Protein AF-A0A9E3HZM1-F1 (afdb_monomer)

Structure (mmCIF, N/CA/C/O backbone):
data_AF-A0A9E3HZM1-F1
#
_entry.id   AF-A0A9E3HZM1-F1
#
lo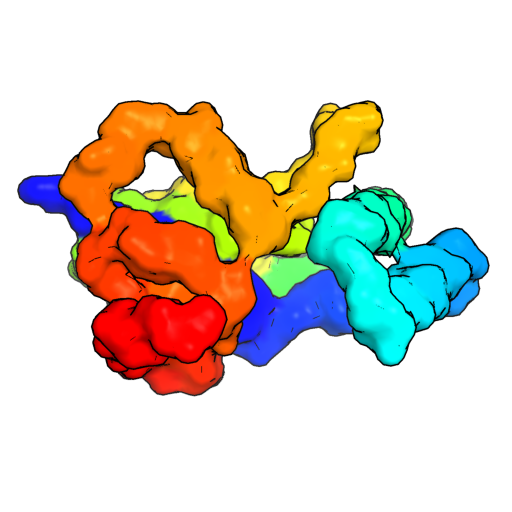op_
_atom_site.group_PDB
_atom_site.id
_atom_site.type_symbol
_atom_site.label_atom_id
_atom_site.label_alt_id
_atom_site.label_comp_id
_atom_site.label_asym_id
_atom_site.label_entity_id
_atom_site.label_seq_id
_atom_site.pdbx_PDB_ins_code
_atom_site.Cartn_x
_atom_site.Cartn_y
_atom_site.Cartn_z
_atom_site.occupancy
_atom_site.B_iso_or_equiv
_atom_site.auth_seq_id
_atom_site.auth_comp_id
_atom_site.auth_asym_id
_atom_site.auth_atom_id
_atom_site.pdbx_PDB_model_num
ATOM 1 N N . MET A 1 1 ? -18.221 7.010 22.243 1.00 58.53 1 MET A N 1
ATOM 2 C CA . MET A 1 1 ? -16.848 7.376 21.827 1.00 58.53 1 MET A CA 1
ATOM 3 C C . MET A 1 1 ? -16.626 6.838 20.427 1.00 58.53 1 MET A C 1
ATOM 5 O O . MET A 1 1 ? -17.169 5.784 20.117 1.00 58.53 1 MET A O 1
ATOM 9 N N . GLN A 1 2 ? -15.929 7.580 19.569 1.00 74.88 2 GLN A N 1
ATOM 10 C CA . GLN A 1 2 ? -15.630 7.131 18.212 1.00 74.88 2 GLN A CA 1
ATOM 11 C C . GLN A 1 2 ? -14.411 6.205 18.259 1.00 74.88 2 GLN A C 1
ATOM 13 O O . GLN A 1 2 ? -13.343 6.636 18.677 1.00 74.88 2 GLN A O 1
ATOM 18 N N . ASN A 1 3 ? -14.573 4.942 17.861 1.00 90.00 3 ASN A N 1
ATOM 19 C CA . ASN A 1 3 ? -13.458 4.002 17.771 1.00 90.00 3 ASN A CA 1
ATOM 20 C C . ASN A 1 3 ? -12.840 4.126 16.378 1.00 90.00 3 ASN A C 1
ATOM 22 O O . ASN A 1 3 ? -13.492 3.800 15.381 1.00 90.00 3 ASN A O 1
ATOM 26 N N . ILE A 1 4 ? -11.600 4.609 16.319 1.00 93.62 4 ILE A N 1
ATOM 27 C CA . ILE A 1 4 ? -10.880 4.870 15.071 1.00 93.62 4 ILE A CA 1
ATOM 28 C C . ILE A 1 4 ? -9.826 3.785 14.853 1.00 93.62 4 ILE A C 1
ATOM 30 O O . ILE A 1 4 ? -9.001 3.532 15.731 1.00 93.62 4 ILE A O 1
ATOM 34 N N . ALA A 1 5 ? -9.832 3.179 13.667 1.00 95.56 5 ALA A N 1
ATOM 35 C CA . ALA A 1 5 ? -8.769 2.293 13.204 1.00 95.56 5 ALA A CA 1
ATOM 36 C C . ALA A 1 5 ? -7.929 2.975 12.120 1.00 95.56 5 ALA A C 1
ATOM 38 O O . ALA A 1 5 ? -8.464 3.612 11.213 1.00 95.56 5 ALA A O 1
ATOM 39 N N . VAL A 1 6 ? -6.615 2.787 12.186 1.00 95.81 6 VAL A N 1
ATOM 40 C CA . VAL A 1 6 ? -5.652 3.120 11.135 1.00 95.81 6 VAL A CA 1
ATOM 41 C C . VAL A 1 6 ? -5.028 1.819 10.654 1.00 95.81 6 VAL A C 1
ATOM 43 O O . VAL A 1 6 ? -4.459 1.068 11.440 1.00 95.81 6 VAL A O 1
ATOM 46 N N . VAL A 1 7 ? -5.147 1.522 9.368 1.00 96.81 7 VAL A N 1
ATOM 47 C CA . VAL A 1 7 ? -4.875 0.182 8.842 1.00 96.81 7 VAL A CA 1
ATOM 48 C C . VAL A 1 7 ? -4.003 0.288 7.594 1.00 96.81 7 VAL A C 1
ATOM 50 O O . VAL A 1 7 ? -4.317 1.076 6.700 1.00 96.81 7 VAL A O 1
ATOM 53 N N . ASP A 1 8 ? -2.913 -0.480 7.502 1.00 96.50 8 ASP A N 1
ATOM 54 C CA . ASP A 1 8 ? -2.205 -0.624 6.221 1.00 96.50 8 ASP A CA 1
ATOM 55 C C . ASP A 1 8 ? -3.026 -1.487 5.249 1.00 96.50 8 ASP A C 1
ATOM 57 O O . ASP A 1 8 ? -3.896 -2.266 5.631 1.00 96.50 8 ASP A O 1
ATOM 61 N N . PHE A 1 9 ? -2.776 -1.349 3.956 1.00 97.00 9 PHE A N 1
ATOM 62 C CA . PHE A 1 9 ? -3.496 -2.096 2.938 1.00 97.00 9 PHE A CA 1
ATOM 63 C C . PHE A 1 9 ? -2.792 -3.404 2.578 1.00 97.00 9 PHE A C 1
ATOM 65 O O . PHE A 1 9 ? -3.300 -4.488 2.874 1.00 97.00 9 PHE A O 1
ATOM 72 N N . ASP A 1 10 ? -1.627 -3.305 1.937 1.00 95.81 10 ASP A N 1
ATOM 73 C CA . ASP A 1 10 ? -0.881 -4.467 1.458 1.00 95.81 10 ASP A CA 1
ATOM 74 C C . ASP A 1 10 ? -0.433 -5.343 2.628 1.00 95.81 10 ASP A C 1
ATOM 76 O O . ASP A 1 10 ? 0.001 -4.841 3.659 1.00 95.81 10 ASP A O 1
ATOM 80 N N . ARG A 1 11 ? -0.559 -6.663 2.465 1.00 95.31 11 ARG A N 1
ATOM 81 C CA . ARG A 1 11 ? -0.267 -7.701 3.479 1.00 95.31 11 ARG A CA 1
ATOM 82 C C . ARG A 1 11 ? -1.011 -7.573 4.818 1.00 95.31 11 ARG A C 1
ATOM 84 O O . ARG A 1 11 ? -0.788 -8.400 5.698 1.00 95.31 11 ARG A O 1
ATOM 91 N N . THR A 1 12 ? -1.930 -6.616 4.939 1.00 96.31 12 THR A N 1
ATOM 92 C CA . THR A 1 12 ? -2.732 -6.349 6.139 1.00 96.31 12 THR A CA 1
ATOM 93 C C . THR A 1 12 ? -4.219 -6.582 5.845 1.00 96.31 12 THR A C 1
ATOM 95 O O . THR A 1 12 ? -4.760 -7.632 6.201 1.00 96.31 12 THR A O 1
ATOM 98 N N . ILE A 1 13 ? -4.877 -5.652 5.137 1.00 96.94 13 ILE A N 1
ATOM 99 C CA . ILE A 1 13 ? -6.239 -5.844 4.598 1.00 96.94 13 ILE A CA 1
ATOM 100 C C . ILE A 1 13 ? -6.207 -6.824 3.428 1.00 96.94 13 ILE A C 1
ATOM 102 O O . ILE A 1 13 ? -7.081 -7.676 3.295 1.00 96.94 13 ILE A O 1
ATOM 106 N N . LEU A 1 14 ? -5.204 -6.695 2.568 1.00 96.06 14 LEU A N 1
ATOM 107 C CA . LEU A 1 14 ? -4.991 -7.558 1.421 1.00 96.06 14 LEU A CA 1
ATOM 108 C C . LEU A 1 14 ? -3.896 -8.566 1.764 1.00 96.06 14 LEU A C 1
ATOM 110 O O . LEU A 1 14 ? -2.810 -8.164 2.141 1.00 96.06 14 LEU A O 1
ATOM 114 N N . ASN A 1 15 ? -4.099 -9.869 1.571 1.00 94.38 15 ASN A N 1
ATOM 115 C CA . ASN A 1 15 ? -3.069 -10.873 1.900 1.00 94.38 15 ASN A CA 1
ATOM 116 C C . ASN A 1 15 ? -1.854 -10.876 0.947 1.00 94.38 15 ASN A C 1
ATOM 118 O O . ASN A 1 15 ? -0.930 -11.679 1.094 1.00 94.38 15 ASN A O 1
ATOM 122 N N . VAL A 1 16 ? -1.856 -10.002 -0.058 1.00 94.31 16 VAL A N 1
ATOM 123 C CA . VAL A 1 16 ? -0.808 -9.861 -1.068 1.00 94.31 16 VAL A CA 1
ATOM 124 C C . VAL A 1 16 ? -0.330 -8.411 -1.142 1.00 94.31 16 VAL A C 1
ATOM 126 O O . VAL A 1 16 ? -1.016 -7.487 -0.723 1.00 94.31 16 VAL A O 1
ATOM 129 N N . ASP A 1 17 ? 0.868 -8.222 -1.688 1.00 96.00 17 ASP A N 1
ATOM 130 C CA . ASP A 1 17 ? 1.426 -6.908 -2.017 1.00 96.00 17 ASP A CA 1
ATOM 131 C C . ASP A 1 17 ? 0.983 -6.533 -3.435 1.00 96.00 17 ASP A C 1
ATOM 133 O O . ASP A 1 17 ? 1.474 -7.104 -4.417 1.00 96.00 17 ASP A O 1
ATOM 137 N N . SER A 1 18 ? -0.001 -5.639 -3.535 1.00 97.25 18 SER A N 1
ATOM 138 C CA . SER A 1 18 ? -0.715 -5.340 -4.778 1.00 97.25 18 SER A CA 1
ATOM 139 C C . SER A 1 18 ? 0.204 -4.769 -5.859 1.00 97.25 18 SER A C 1
ATOM 141 O O . SER A 1 18 ? 0.241 -5.275 -6.986 1.00 97.25 18 SER A O 1
ATOM 143 N N . LEU A 1 19 ? 1.017 -3.766 -5.518 1.00 96.44 19 LEU A N 1
ATOM 144 C CA . LEU A 1 19 ? 1.941 -3.139 -6.462 1.00 96.44 19 LEU A CA 1
ATOM 145 C C . LEU A 1 19 ? 3.050 -4.095 -6.900 1.00 96.44 19 LEU A C 1
ATOM 147 O O . LEU A 1 19 ? 3.398 -4.116 -8.083 1.00 96.44 19 LEU A O 1
ATOM 151 N N . LYS A 1 20 ? 3.592 -4.915 -5.988 1.00 96.75 20 LYS A N 1
ATOM 152 C CA . LYS A 1 20 ? 4.566 -5.954 -6.356 1.00 96.75 20 LYS A CA 1
ATOM 153 C C . LYS A 1 20 ? 3.940 -7.002 -7.275 1.00 96.75 20 LYS A C 1
ATOM 155 O O . LYS A 1 20 ? 4.592 -7.453 -8.217 1.00 96.75 20 LYS A O 1
ATOM 160 N N . TYR A 1 21 ? 2.694 -7.392 -7.020 1.00 97.88 21 TYR A N 1
ATOM 161 C CA . TYR A 1 21 ? 1.991 -8.362 -7.852 1.00 97.88 21 TYR A CA 1
ATOM 162 C C . TYR A 1 21 ? 1.818 -7.846 -9.287 1.00 97.88 21 TYR A C 1
ATOM 164 O O . TYR A 1 21 ? 2.197 -8.542 -10.232 1.00 97.88 21 TYR A O 1
ATOM 172 N N . ILE A 1 22 ? 1.342 -6.606 -9.457 1.00 97.75 22 ILE A N 1
ATOM 173 C CA . ILE A 1 22 ? 1.191 -5.979 -10.781 1.00 97.75 22 ILE A CA 1
ATOM 174 C C . ILE A 1 22 ? 2.555 -5.813 -11.469 1.00 97.75 22 ILE A C 1
ATOM 176 O O . ILE A 1 22 ? 2.694 -6.177 -12.637 1.00 97.75 22 ILE A O 1
ATOM 180 N N . LEU A 1 23 ? 3.579 -5.339 -10.742 1.00 97.50 23 LEU A N 1
ATOM 181 C CA . LEU A 1 23 ? 4.955 -5.197 -11.243 1.00 97.50 23 LEU A CA 1
ATOM 182 C C . LEU A 1 23 ? 5.453 -6.485 -11.912 1.00 97.50 23 LEU A C 1
ATOM 184 O O . LEU A 1 23 ? 6.025 -6.434 -13.001 1.00 97.50 23 LEU A O 1
ATOM 188 N N . ILE A 1 24 ? 5.248 -7.629 -11.254 1.00 97.44 24 ILE A N 1
ATOM 189 C CA . ILE A 1 24 ? 5.702 -8.935 -11.741 1.00 97.44 24 ILE A CA 1
ATOM 190 C C . ILE A 1 24 ? 4.828 -9.412 -12.905 1.00 97.44 24 ILE A C 1
ATOM 192 O O . ILE A 1 24 ? 5.364 -9.824 -13.933 1.00 97.44 24 ILE A O 1
ATOM 196 N N . LYS A 1 25 ? 3.496 -9.359 -12.768 1.00 97.69 25 LYS A N 1
ATOM 197 C CA . LYS A 1 25 ? 2.566 -9.911 -13.768 1.00 97.69 25 LYS A CA 1
ATOM 198 C C . LYS A 1 25 ? 2.614 -9.174 -15.102 1.00 97.69 25 LYS A C 1
ATOM 200 O O . LYS A 1 25 ? 2.661 -9.830 -16.138 1.00 97.69 25 LYS A O 1
ATOM 205 N N . GLU A 1 26 ? 2.687 -7.848 -15.077 1.00 97.38 26 GLU A N 1
ATOM 206 C CA . GLU A 1 26 ? 2.811 -7.028 -16.290 1.00 97.38 26 GLU A CA 1
ATOM 207 C C . GLU A 1 26 ? 4.273 -6.830 -16.723 1.00 97.38 26 GLU A C 1
ATOM 209 O O . GLU A 1 26 ? 4.544 -6.080 -17.657 1.00 97.38 26 GLU A O 1
ATOM 214 N N . LYS A 1 27 ? 5.231 -7.493 -16.058 1.00 97.12 27 LYS A N 1
ATOM 215 C CA . LYS A 1 27 ? 6.675 -7.376 -16.325 1.00 97.12 27 LYS A CA 1
ATOM 216 C C . LYS A 1 27 ? 7.185 -5.928 -16.322 1.00 97.12 27 LYS A C 1
ATOM 218 O O . LYS A 1 27 ? 8.148 -5.599 -17.011 1.00 97.12 27 LYS A O 1
ATOM 223 N N . LEU A 1 28 ? 6.579 -5.060 -15.510 1.00 97.00 28 LEU A N 1
ATOM 224 C CA . LEU A 1 28 ? 6.939 -3.638 -15.434 1.00 97.00 28 LEU A CA 1
ATOM 225 C C . LEU A 1 28 ? 8.364 -3.428 -14.905 1.00 97.00 28 LEU A C 1
ATOM 227 O O . LEU A 1 28 ? 8.959 -2.388 -15.156 1.00 97.00 28 LEU A O 1
ATOM 231 N N . TYR A 1 29 ? 8.936 -4.422 -14.218 1.00 95.69 29 TYR A N 1
ATOM 232 C CA . TYR A 1 29 ? 10.338 -4.416 -13.786 1.00 95.69 29 TYR A CA 1
ATOM 233 C C . TYR A 1 29 ? 11.346 -4.351 -14.948 1.00 95.69 29 TYR A C 1
ATOM 235 O O . TYR A 1 29 ? 12.515 -4.068 -14.703 1.00 95.69 29 TYR A O 1
ATOM 243 N N . LEU A 1 30 ? 10.912 -4.611 -16.188 1.00 96.38 30 LEU A N 1
ATOM 244 C CA . LEU A 1 30 ? 11.725 -4.448 -17.396 1.00 96.38 30 LEU A CA 1
ATOM 245 C C . LEU A 1 30 ? 11.759 -3.000 -17.908 1.00 96.38 30 LEU A C 1
ATOM 247 O O . LEU A 1 30 ? 12.532 -2.702 -18.815 1.00 96.38 30 LEU A O 1
ATOM 251 N N . ASP A 1 31 ? 10.945 -2.094 -17.354 1.00 98.00 31 ASP A N 1
ATOM 252 C CA . ASP A 1 31 ? 11.033 -0.670 -17.676 1.00 98.00 31 ASP A CA 1
ATOM 253 C C . ASP A 1 31 ? 12.419 -0.127 -17.275 1.00 98.00 31 ASP A C 1
ATOM 255 O O . ASP A 1 31 ? 12.777 -0.218 -16.097 1.00 98.00 31 ASP A O 1
ATOM 259 N N . PRO A 1 32 ? 13.198 0.472 -18.200 1.00 97.62 32 PRO A N 1
ATOM 260 C CA . PRO A 1 32 ? 14.580 0.862 -17.920 1.00 97.62 32 PRO A CA 1
ATOM 261 C C . PRO A 1 32 ? 14.727 1.828 -16.741 1.00 97.62 32 PRO A C 1
ATOM 263 O O . PRO A 1 32 ? 15.635 1.677 -15.924 1.00 97.62 32 PRO A O 1
ATOM 266 N N . MET A 1 33 ? 13.819 2.804 -16.616 1.00 97.25 33 MET A N 1
ATOM 267 C CA . MET A 1 33 ? 13.844 3.755 -15.501 1.00 97.25 33 MET A CA 1
ATOM 268 C C . MET A 1 33 ? 13.492 3.075 -14.182 1.00 97.25 33 MET A C 1
ATOM 270 O O . MET A 1 33 ? 14.161 3.303 -13.175 1.00 97.25 33 MET A O 1
ATOM 274 N N . LEU A 1 34 ? 12.460 2.230 -14.173 1.00 97.00 34 LEU A N 1
ATOM 275 C CA . LEU A 1 34 ? 12.068 1.508 -12.970 1.00 97.00 34 LEU A CA 1
ATOM 276 C C . LEU A 1 34 ? 13.167 0.548 -12.501 1.00 97.00 34 LEU A C 1
ATOM 278 O O . LEU A 1 34 ? 13.461 0.497 -11.306 1.00 97.00 34 LEU A O 1
ATOM 282 N N . PHE A 1 35 ? 13.807 -0.156 -13.436 1.00 97.44 35 PHE A N 1
ATOM 283 C CA . PHE A 1 35 ? 14.953 -1.015 -13.160 1.00 97.44 35 PHE A CA 1
ATOM 284 C C . PHE A 1 35 ? 16.121 -0.214 -12.575 1.00 97.44 35 PHE A C 1
ATOM 286 O O . PHE A 1 35 ? 16.640 -0.574 -11.518 1.00 97.44 35 PHE A O 1
ATOM 293 N N . ALA A 1 36 ? 16.487 0.911 -13.200 1.00 97.69 36 ALA A N 1
ATOM 294 C CA . ALA A 1 36 ? 17.562 1.778 -12.723 1.00 97.69 36 ALA A CA 1
ATOM 295 C C . ALA A 1 36 ? 17.292 2.314 -11.307 1.00 97.69 36 ALA A C 1
ATOM 297 O O . ALA A 1 36 ? 18.169 2.250 -10.444 1.00 97.69 36 ALA A O 1
ATOM 298 N N . PHE A 1 37 ? 16.071 2.781 -11.023 1.00 97.25 37 PHE A N 1
ATOM 299 C CA . PHE A 1 37 ? 15.693 3.216 -9.675 1.00 97.25 37 PHE A CA 1
ATOM 300 C C . PHE A 1 37 ? 15.682 2.059 -8.671 1.00 97.25 37 PHE A C 1
ATOM 302 O O . PHE A 1 37 ? 16.077 2.253 -7.523 1.00 97.25 37 PHE A O 1
ATOM 309 N N . GLY A 1 38 ? 15.278 0.857 -9.090 1.00 96.31 38 GLY A N 1
ATOM 310 C CA . GLY A 1 38 ? 15.324 -0.348 -8.263 1.00 96.31 38 GLY A CA 1
ATOM 311 C C . GLY A 1 38 ? 16.754 -0.733 -7.879 1.00 96.31 38 GLY A C 1
ATOM 312 O O . GLY A 1 38 ? 17.043 -0.917 -6.697 1.00 96.31 38 GLY A O 1
ATOM 313 N N . ALA A 1 39 ? 17.666 -0.772 -8.853 1.00 96.50 39 ALA A N 1
ATOM 314 C CA . ALA A 1 39 ? 19.089 -1.019 -8.628 1.00 96.50 39 ALA A CA 1
ATOM 315 C C . ALA A 1 39 ? 19.724 0.058 -7.732 1.00 96.50 39 ALA A C 1
ATOM 317 O O . ALA A 1 39 ? 20.460 -0.260 -6.797 1.00 96.50 39 ALA A O 1
ATOM 318 N N . LEU A 1 40 ? 19.386 1.332 -7.957 1.00 96.31 40 LEU A N 1
ATOM 319 C CA . LEU A 1 40 ? 19.857 2.435 -7.123 1.00 96.31 40 LEU A CA 1
ATOM 320 C C . LEU A 1 40 ? 19.331 2.327 -5.684 1.00 96.31 40 LEU A C 1
ATOM 322 O O . LEU A 1 40 ? 20.066 2.603 -4.734 1.00 96.31 40 LEU A O 1
ATOM 326 N N . LEU A 1 41 ? 18.072 1.923 -5.496 1.00 94.88 41 LEU A N 1
ATOM 327 C CA . LEU A 1 41 ? 17.498 1.711 -4.168 1.00 94.88 41 LEU A CA 1
ATOM 328 C C . LEU A 1 41 ? 18.201 0.552 -3.454 1.00 94.88 41 LEU A C 1
ATOM 330 O O . LEU A 1 41 ? 18.592 0.710 -2.299 1.00 94.88 41 LEU A O 1
ATOM 334 N N . PHE A 1 42 ? 18.411 -0.567 -4.153 1.00 95.25 42 PHE A N 1
ATOM 335 C CA . PHE A 1 42 ? 19.158 -1.712 -3.634 1.00 95.25 42 PHE A CA 1
ATOM 336 C C . PHE A 1 42 ? 20.568 -1.305 -3.196 1.00 95.25 42 PHE A C 1
ATOM 338 O O . PHE A 1 42 ? 20.950 -1.581 -2.064 1.00 95.25 42 PHE A O 1
ATOM 345 N N . GLY A 1 43 ? 21.302 -0.567 -4.034 1.00 95.19 43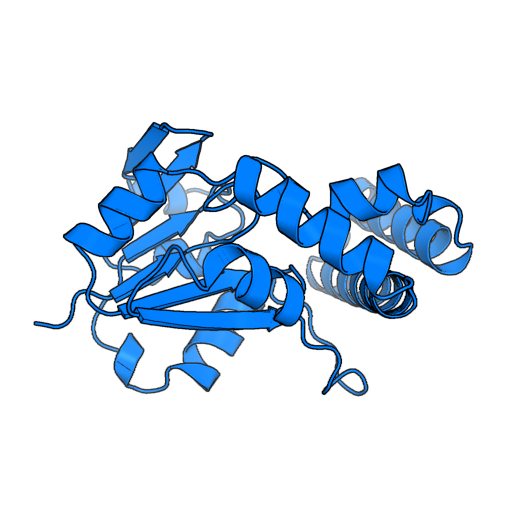 GLY A N 1
ATOM 346 C CA . GLY A 1 43 ? 22.621 -0.044 -3.679 1.00 95.19 43 GLY A CA 1
ATOM 347 C C . GLY A 1 43 ? 22.581 0.861 -2.444 1.00 95.19 43 GLY A C 1
ATOM 348 O O . GLY A 1 43 ? 23.388 0.704 -1.533 1.00 95.19 43 GLY A O 1
ATOM 349 N N . ASN A 1 44 ? 21.613 1.780 -2.348 1.00 93.06 44 ASN A N 1
ATOM 350 C CA . ASN A 1 44 ? 21.486 2.639 -1.165 1.00 93.06 44 ASN A CA 1
ATOM 351 C C . ASN A 1 44 ? 21.247 1.846 0.129 1.00 93.06 44 ASN A C 1
ATOM 353 O O . ASN A 1 44 ? 21.768 2.240 1.172 1.00 93.06 44 ASN A O 1
ATOM 357 N N . ILE A 1 45 ? 20.483 0.754 0.061 1.00 90.56 45 ILE A N 1
ATOM 358 C CA . ILE A 1 45 ? 20.250 -0.139 1.200 1.00 90.56 45 ILE A CA 1
ATOM 359 C C . ILE A 1 45 ? 21.522 -0.937 1.513 1.00 90.56 45 ILE A C 1
ATOM 361 O O . ILE A 1 45 ? 21.986 -0.909 2.647 1.00 90.56 45 ILE A O 1
ATOM 365 N N . ALA A 1 46 ? 22.128 -1.578 0.510 1.00 92.94 46 ALA A N 1
ATOM 366 C CA . ALA A 1 46 ? 23.313 -2.422 0.674 1.00 92.94 46 ALA A CA 1
ATOM 367 C C . ALA A 1 46 ? 24.518 -1.659 1.247 1.00 92.94 46 ALA A C 1
ATOM 369 O O . ALA A 1 46 ? 25.281 -2.201 2.040 1.00 92.94 46 ALA A O 1
ATOM 370 N N . PHE A 1 47 ? 24.667 -0.381 0.889 1.00 93.19 47 PHE A N 1
ATOM 371 C CA . PHE A 1 47 ? 25.735 0.484 1.393 1.00 93.19 47 PHE A CA 1
ATOM 372 C C . PHE A 1 47 ? 25.314 1.339 2.599 1.00 93.19 47 PHE A C 1
ATOM 374 O O . PHE A 1 47 ? 25.943 2.369 2.850 1.00 93.19 47 PHE A O 1
ATOM 381 N N . ASN A 1 48 ? 24.241 0.965 3.313 1.00 85.12 48 ASN A N 1
ATOM 382 C CA . ASN A 1 48 ? 23.747 1.642 4.521 1.00 85.12 48 ASN A CA 1
ATOM 383 C C . ASN A 1 48 ? 23.681 3.177 4.385 1.00 85.12 48 ASN A C 1
ATOM 385 O O . ASN A 1 48 ? 24.032 3.932 5.294 1.00 85.12 48 ASN A O 1
ATOM 389 N N . ARG A 1 49 ? 23.251 3.670 3.216 1.00 87.56 49 ARG A N 1
ATOM 390 C CA . ARG A 1 49 ? 23.091 5.111 2.981 1.00 87.56 49 ARG A CA 1
ATOM 391 C C . ARG A 1 49 ? 21.950 5.652 3.839 1.00 87.56 49 ARG A C 1
ATOM 393 O O . ARG A 1 49 ? 21.058 4.912 4.248 1.00 87.56 49 ARG A O 1
ATOM 400 N N . THR A 1 50 ? 21.959 6.963 4.083 1.00 87.31 50 THR A N 1
ATOM 401 C CA . THR A 1 50 ? 20.978 7.623 4.956 1.00 87.31 50 THR A CA 1
ATOM 402 C C . THR A 1 50 ? 19.533 7.316 4.543 1.00 87.31 50 THR A C 1
ATOM 404 O O . THR A 1 50 ? 19.221 7.231 3.350 1.00 87.31 50 THR A O 1
ATOM 407 N N . LYS A 1 51 ? 18.621 7.218 5.524 1.00 84.50 51 LYS A N 1
ATOM 408 C CA . LYS A 1 51 ? 17.181 7.008 5.274 1.00 84.50 51 LYS A CA 1
ATOM 409 C C . LYS A 1 51 ? 16.602 8.044 4.304 1.00 84.50 51 LYS A C 1
ATOM 411 O O . LYS A 1 51 ? 15.747 7.707 3.497 1.00 84.50 51 LYS A O 1
ATOM 416 N N . GLN A 1 52 ? 17.119 9.274 4.320 1.00 87.00 52 GLN A N 1
ATOM 417 C CA . GLN A 1 52 ? 16.724 10.331 3.389 1.00 87.00 52 GLN A CA 1
ATOM 418 C C . GLN A 1 52 ? 17.073 9.995 1.929 1.00 87.00 52 GLN A C 1
ATOM 420 O O . GLN A 1 52 ? 16.226 10.147 1.051 1.00 87.00 52 GLN A O 1
ATOM 425 N N . LYS A 1 53 ? 18.283 9.480 1.658 1.00 89.31 53 LYS A N 1
ATOM 426 C CA . LYS A 1 53 ? 18.670 9.030 0.309 1.00 89.31 53 LYS A CA 1
ATOM 427 C C . LYS A 1 53 ? 17.825 7.840 -0.143 1.00 89.31 53 LYS A C 1
ATOM 429 O O . LYS A 1 53 ? 17.356 7.821 -1.279 1.00 89.31 53 LYS A O 1
ATOM 434 N N . GLN A 1 54 ? 17.582 6.882 0.752 1.00 90.38 54 GLN A N 1
ATOM 435 C CA . GLN A 1 54 ? 16.710 5.741 0.462 1.00 90.38 54 GLN A CA 1
ATOM 436 C C . GLN A 1 54 ? 15.276 6.189 0.141 1.00 90.38 54 GLN A C 1
ATOM 438 O O . GLN A 1 54 ? 14.685 5.703 -0.822 1.00 90.38 54 GLN A O 1
ATOM 443 N N . LEU A 1 55 ? 14.730 7.141 0.905 1.00 89.06 55 LEU A N 1
ATOM 444 C CA . LEU A 1 55 ? 13.389 7.686 0.695 1.00 89.06 55 LEU A CA 1
ATOM 445 C C . LEU A 1 55 ? 13.276 8.424 -0.641 1.00 89.06 55 LEU A C 1
ATOM 447 O O . LEU A 1 55 ? 12.312 8.212 -1.371 1.00 89.06 55 LEU A O 1
ATOM 451 N N . PHE A 1 56 ? 14.278 9.233 -0.995 1.00 91.81 56 PHE A N 1
ATOM 452 C CA . PHE A 1 56 ? 14.312 9.933 -2.278 1.00 91.81 56 PHE A CA 1
ATOM 453 C C . PHE A 1 56 ? 14.233 8.958 -3.461 1.00 91.81 56 PHE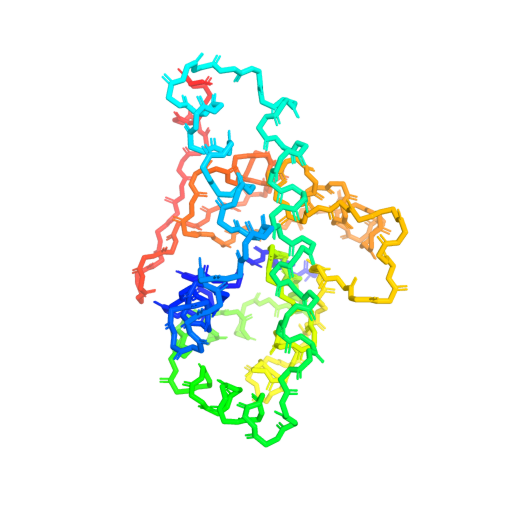 A C 1
ATOM 455 O O . PHE A 1 56 ? 13.372 9.092 -4.328 1.00 91.81 56 PHE A O 1
ATOM 462 N N . VAL A 1 57 ? 15.072 7.919 -3.470 1.00 93.94 57 VAL A N 1
ATOM 463 C CA . VAL A 1 57 ? 15.063 6.927 -4.558 1.00 93.94 57 VAL A CA 1
ATOM 464 C C . VAL A 1 57 ? 13.791 6.077 -4.533 1.00 93.94 57 VAL A C 1
ATOM 466 O O . VAL A 1 57 ? 13.242 5.758 -5.587 1.00 93.94 57 VAL A O 1
ATOM 469 N N . ARG A 1 58 ? 13.255 5.771 -3.345 1.00 93.38 58 ARG A N 1
ATOM 470 C CA . ARG A 1 58 ? 11.957 5.099 -3.199 1.00 93.38 58 ARG A CA 1
ATOM 471 C C . ARG A 1 58 ? 10.818 5.929 -3.796 1.00 93.38 58 ARG A C 1
ATOM 473 O O . ARG A 1 58 ? 9.958 5.347 -4.452 1.00 93.38 58 ARG A O 1
ATOM 480 N N . ASN A 1 59 ? 10.829 7.254 -3.631 1.00 93.06 59 ASN A N 1
ATOM 481 C CA . ASN A 1 59 ? 9.861 8.150 -4.268 1.00 93.06 59 ASN A CA 1
ATOM 482 C C . ASN A 1 59 ? 9.960 8.079 -5.795 1.00 93.06 59 ASN A C 1
ATOM 484 O O . ASN A 1 59 ? 8.933 7.922 -6.450 1.00 93.06 59 ASN A O 1
ATOM 488 N N . LEU A 1 60 ? 11.172 8.119 -6.362 1.00 94.62 60 LEU A N 1
ATOM 489 C CA . LEU A 1 60 ? 11.376 7.979 -7.811 1.00 94.62 60 LEU A CA 1
ATOM 490 C C . LEU A 1 60 ? 10.857 6.633 -8.334 1.00 94.62 60 LEU A C 1
ATOM 492 O O . LEU A 1 60 ? 10.098 6.593 -9.304 1.00 94.62 60 LEU A O 1
ATOM 496 N N . PHE A 1 61 ? 11.208 5.541 -7.649 1.00 95.94 61 PHE A N 1
ATOM 497 C CA . PHE A 1 61 ? 10.751 4.196 -7.988 1.00 95.94 61 PHE A CA 1
ATOM 498 C C . PHE A 1 61 ? 9.221 4.091 -7.940 1.00 95.94 61 PHE A C 1
ATOM 500 O O . PHE A 1 61 ? 8.594 3.678 -8.914 1.00 95.94 61 PHE A O 1
ATOM 507 N N . LYS A 1 62 ? 8.601 4.505 -6.827 1.00 94.38 62 LYS A N 1
ATOM 508 C CA . LYS A 1 62 ? 7.144 4.441 -6.640 1.00 94.38 62 LYS A CA 1
ATOM 509 C C . LYS A 1 62 ? 6.409 5.331 -7.638 1.00 94.38 62 LYS A C 1
ATOM 511 O O . LYS A 1 62 ? 5.463 4.859 -8.259 1.00 94.38 62 LYS A O 1
ATOM 516 N N . LYS A 1 63 ? 6.879 6.560 -7.869 1.00 94.88 63 LYS A N 1
ATOM 517 C CA . LYS A 1 63 ? 6.319 7.465 -8.882 1.00 94.88 63 LYS A CA 1
ATOM 518 C C . LYS A 1 63 ? 6.333 6.820 -10.266 1.00 94.88 63 LYS A C 1
ATOM 520 O O . LYS A 1 63 ? 5.314 6.824 -10.954 1.00 94.88 63 LYS A O 1
ATOM 525 N N . ARG A 1 64 ? 7.467 6.231 -10.671 1.00 95.44 64 ARG A N 1
ATOM 526 C CA . ARG A 1 64 ? 7.583 5.552 -11.970 1.00 95.44 64 ARG A CA 1
ATOM 527 C C . ARG A 1 64 ? 6.654 4.345 -12.062 1.00 95.44 64 ARG A C 1
ATOM 529 O O . ARG A 1 64 ? 5.974 4.199 -13.072 1.00 95.44 64 ARG A O 1
ATOM 536 N N . LEU A 1 65 ? 6.592 3.519 -11.019 1.00 96.00 65 LEU A N 1
ATOM 537 C CA . LEU A 1 65 ? 5.717 2.347 -10.987 1.00 96.00 65 LEU A CA 1
ATOM 538 C C . LEU A 1 65 ? 4.244 2.741 -11.132 1.00 96.00 65 LEU A C 1
ATOM 540 O O . LEU A 1 65 ? 3.543 2.180 -11.967 1.00 96.00 65 LEU A O 1
ATOM 544 N N . LEU A 1 66 ? 3.786 3.734 -10.372 1.00 94.81 66 LEU A N 1
ATOM 545 C CA . LEU A 1 66 ? 2.399 4.195 -10.428 1.00 94.81 66 LEU A CA 1
ATOM 546 C C . LEU A 1 66 ? 2.047 4.801 -11.792 1.00 94.81 66 LEU A C 1
ATOM 548 O O . LEU A 1 66 ? 0.971 4.536 -12.320 1.00 94.81 66 LEU A O 1
ATOM 552 N N . LEU A 1 67 ? 2.976 5.534 -12.417 1.00 94.38 67 LEU A N 1
ATOM 553 C CA . LEU A 1 67 ? 2.821 6.013 -13.795 1.00 94.38 67 LEU A CA 1
ATOM 554 C C . LEU A 1 67 ? 2.636 4.872 -14.801 1.00 94.38 67 LEU A C 1
ATOM 556 O O . LEU A 1 67 ? 1.847 5.015 -15.731 1.00 94.38 67 LEU A O 1
ATOM 560 N N . LEU A 1 68 ? 3.358 3.762 -14.641 1.00 95.19 68 LEU A N 1
ATOM 561 C CA . LEU A 1 68 ? 3.211 2.592 -15.510 1.00 95.19 68 LEU A CA 1
ATOM 562 C C . LEU A 1 68 ? 1.884 1.869 -15.258 1.00 95.19 68 LEU A C 1
ATOM 564 O O . LEU A 1 68 ? 1.206 1.509 -16.215 1.00 95.19 68 LEU A O 1
ATOM 568 N N . ILE A 1 69 ? 1.480 1.718 -13.995 1.00 94.25 69 ILE A N 1
ATOM 569 C CA . ILE A 1 69 ? 0.202 1.092 -13.623 1.00 94.25 69 ILE A CA 1
ATOM 570 C C . ILE A 1 69 ? -0.981 1.904 -14.156 1.00 94.25 69 ILE A C 1
ATOM 572 O O . ILE A 1 69 ? -1.905 1.336 -14.726 1.00 94.25 69 ILE A O 1
ATOM 576 N N . ASN A 1 70 ? -0.927 3.233 -14.064 1.00 91.62 70 ASN A N 1
ATOM 577 C CA . ASN A 1 70 ? -1.975 4.114 -14.583 1.00 91.62 70 ASN A CA 1
ATOM 578 C C . ASN A 1 70 ? -2.070 4.122 -16.121 1.00 91.62 70 ASN A C 1
ATOM 580 O O . ASN A 1 70 ? -3.032 4.638 -16.680 1.00 91.62 70 ASN A O 1
ATOM 584 N N . ARG A 1 71 ? -1.062 3.585 -16.820 1.00 93.62 71 ARG A N 1
ATOM 585 C CA . ARG A 1 71 ? -1.079 3.396 -18.280 1.00 93.62 71 ARG A CA 1
ATOM 586 C C . ARG A 1 71 ? -1.614 2.028 -18.695 1.00 93.62 71 ARG A C 1
ATOM 588 O O . ARG A 1 71 ? -1.711 1.768 -19.892 1.00 93.62 71 ARG A O 1
ATOM 595 N N . LEU A 1 72 ? -1.916 1.144 -17.744 1.00 93.38 72 LEU A N 1
ATOM 596 C CA . LEU A 1 72 ? -2.551 -0.127 -18.061 1.00 93.38 72 LEU A CA 1
ATOM 597 C C . LEU A 1 72 ? -3.944 0.124 -18.638 1.00 93.38 72 LEU A C 1
ATOM 599 O O . LEU A 1 72 ? -4.652 1.041 -18.227 1.00 93.38 72 LEU A O 1
ATOM 603 N N . ASP A 1 73 ? -4.338 -0.727 -19.583 1.00 94.31 73 ASP A N 1
ATOM 604 C CA . ASP A 1 73 ? -5.704 -0.730 -20.093 1.00 94.31 73 ASP A CA 1
ATOM 605 C C . ASP A 1 73 ? -6.705 -0.913 -18.942 1.00 94.31 73 ASP A C 1
ATOM 607 O O . ASP A 1 73 ? -6.491 -1.739 -18.046 1.00 94.31 73 ASP A O 1
ATOM 611 N N . LYS A 1 74 ? -7.823 -0.181 -18.992 1.00 94.19 74 LYS A N 1
ATOM 612 C CA . LYS A 1 74 ? -8.832 -0.197 -17.927 1.00 94.19 74 LYS A CA 1
ATOM 613 C C . LYS A 1 74 ? -9.321 -1.617 -17.625 1.00 94.19 74 LYS A C 1
ATOM 615 O O . LYS A 1 74 ? -9.418 -1.986 -16.461 1.00 94.19 74 LYS A O 1
ATOM 620 N N . ARG A 1 75 ? -9.520 -2.466 -18.644 1.00 95.44 75 ARG A N 1
ATOM 621 C CA . ARG A 1 75 ? -9.979 -3.851 -18.433 1.00 95.44 75 ARG A CA 1
ATOM 622 C C . ARG A 1 75 ? -8.941 -4.693 -17.695 1.00 95.44 75 ARG A C 1
ATOM 624 O O . ARG A 1 75 ? -9.308 -5.627 -16.989 1.00 95.44 75 ARG A O 1
ATOM 631 N N . LYS A 1 76 ? -7.644 -4.407 -17.863 1.00 95.56 76 LYS A N 1
ATOM 632 C CA . LYS A 1 76 ? -6.588 -5.062 -17.074 1.00 95.56 76 LYS A CA 1
ATOM 633 C C . LYS A 1 76 ? -6.613 -4.587 -15.628 1.00 95.56 76 LYS A C 1
ATOM 635 O O . LYS A 1 76 ? -6.514 -5.417 -14.730 1.00 95.56 76 LYS A O 1
ATOM 640 N N . PHE A 1 77 ? -6.764 -3.283 -15.412 1.00 95.25 77 PHE A N 1
ATOM 641 C CA . PHE A 1 77 ? -6.884 -2.724 -14.068 1.00 95.25 77 PHE A CA 1
ATOM 642 C C . PHE A 1 77 ? -8.076 -3.333 -13.314 1.00 95.25 77 PHE A C 1
ATOM 644 O O . PHE A 1 77 ? -7.904 -3.835 -12.206 1.00 95.25 77 PHE A O 1
ATOM 651 N N . ASP A 1 78 ? -9.241 -3.418 -13.961 1.00 96.31 78 ASP A N 1
ATOM 652 C CA . ASP A 1 78 ? -10.447 -4.024 -13.386 1.00 96.31 78 ASP A CA 1
ATOM 653 C C . ASP A 1 78 ? -10.228 -5.510 -13.030 1.00 96.31 78 ASP A C 1
ATOM 655 O O . ASP A 1 78 ? -10.638 -5.969 -11.966 1.00 96.31 78 ASP A O 1
ATOM 659 N N . LYS A 1 79 ? -9.490 -6.268 -13.857 1.00 97.50 79 LYS A N 1
ATOM 660 C CA . LYS A 1 79 ? -9.106 -7.655 -13.525 1.00 97.50 79 LYS A CA 1
ATOM 661 C C . LYS A 1 79 ? -8.241 -7.747 -12.269 1.00 97.50 79 LYS A C 1
ATOM 663 O O . LYS A 1 79 ? -8.373 -8.714 -11.522 1.00 97.50 79 LYS A O 1
ATOM 668 N N . TYR A 1 80 ? -7.353 -6.781 -12.035 1.00 97.75 80 TYR A N 1
ATOM 669 C CA . TYR A 1 80 ? -6.563 -6.743 -10.804 1.00 97.75 80 TYR A CA 1
ATOM 670 C C . TYR A 1 80 ? -7.417 -6.415 -9.587 1.00 97.75 80 TYR A C 1
ATOM 672 O O . TYR A 1 80 ? -7.247 -7.065 -8.559 1.00 97.75 80 TYR A O 1
ATOM 680 N N . VAL A 1 81 ? -8.358 -5.477 -9.712 1.00 97.19 81 VAL A N 1
ATOM 681 C CA . VAL A 1 81 ? -9.334 -5.181 -8.653 1.00 97.19 81 VAL A CA 1
ATOM 682 C C . VAL A 1 81 ? -10.083 -6.453 -8.251 1.00 97.19 81 VAL A C 1
ATOM 684 O O . VAL A 1 81 ? -10.075 -6.819 -7.078 1.00 97.19 81 VAL A O 1
ATOM 687 N N . GLU A 1 82 ? -10.658 -7.174 -9.216 1.00 97.25 82 GLU A N 1
ATOM 688 C CA . GLU A 1 82 ? -11.392 -8.417 -8.942 1.00 97.25 82 GLU A CA 1
ATOM 689 C C . GLU A 1 82 ? -10.491 -9.519 -8.374 1.00 97.25 82 GLU A C 1
ATOM 691 O O . GLU A 1 82 ? -10.865 -10.225 -7.437 1.00 97.25 82 GLU A O 1
ATOM 696 N N . TYR A 1 83 ? -9.259 -9.642 -8.875 1.00 97.56 83 TYR A N 1
ATOM 697 C CA . TYR A 1 83 ? -8.285 -10.560 -8.294 1.00 97.56 83 TYR A CA 1
ATOM 698 C C . TYR A 1 83 ? -8.015 -10.231 -6.817 1.00 97.56 83 TYR A C 1
ATOM 700 O O . TYR A 1 83 ? -8.047 -11.131 -5.979 1.00 97.56 83 TYR A O 1
ATOM 708 N N . PHE A 1 84 ? -7.781 -8.964 -6.471 1.00 97.94 84 PHE A N 1
ATOM 709 C CA . PHE A 1 84 ? -7.456 -8.563 -5.100 1.00 97.94 84 PHE A CA 1
ATOM 710 C C . PHE A 1 84 ? -8.642 -8.6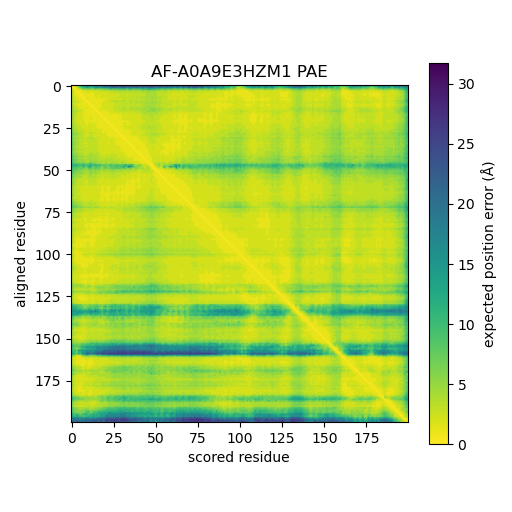54 -4.141 1.00 97.94 84 PHE A C 1
ATOM 712 O O . PHE A 1 84 ? -8.428 -9.017 -2.987 1.00 97.94 84 PHE A O 1
ATOM 719 N N . LYS A 1 85 ? -9.878 -8.435 -4.605 1.00 96.88 85 LYS A N 1
ATOM 720 C CA . LYS A 1 85 ? -11.087 -8.692 -3.800 1.00 96.88 85 LYS A CA 1
ATOM 721 C C . LYS A 1 85 ? -11.132 -10.128 -3.270 1.00 96.88 85 LYS A C 1
ATOM 723 O O . LYS A 1 85 ? -11.449 -10.338 -2.107 1.00 96.88 85 LYS A O 1
ATOM 728 N N . ASN A 1 86 ? -10.707 -11.101 -4.079 1.00 95.81 86 ASN A N 1
ATOM 729 C CA . ASN A 1 86 ? -10.629 -12.513 -3.679 1.00 95.81 86 ASN A CA 1
ATOM 730 C C . ASN A 1 86 ? -9.465 -12.838 -2.719 1.00 95.81 86 ASN A C 1
ATOM 732 O O . ASN A 1 86 ? -9.324 -13.979 -2.290 1.00 95.81 86 ASN A O 1
ATOM 736 N N . HIS A 1 87 ? -8.601 -11.867 -2.409 1.00 96.12 87 HIS A N 1
ATOM 737 C CA . HIS A 1 87 ? -7.437 -12.033 -1.529 1.00 96.12 87 HIS A CA 1
ATOM 738 C C . HIS A 1 87 ? -7.535 -11.186 -0.256 1.00 96.12 87 HIS A C 1
ATOM 740 O O . HIS A 1 87 ? -6.543 -11.033 0.465 1.00 96.12 87 HIS A O 1
ATOM 746 N N . LEU A 1 88 ? -8.711 -10.631 0.020 1.00 96.44 88 LEU A N 1
ATOM 747 C CA . LEU A 1 88 ? -8.964 -9.855 1.219 1.00 96.44 88 LEU A CA 1
ATOM 748 C C . LEU A 1 88 ? -8.886 -10.715 2.484 1.00 96.44 88 LEU A C 1
ATOM 750 O O . LEU A 1 88 ? -9.211 -11.901 2.504 1.00 96.44 88 LEU A O 1
ATOM 754 N N . ASN A 1 89 ? -8.445 -10.090 3.565 1.00 96.00 89 ASN A N 1
ATOM 755 C CA . ASN A 1 89 ? -8.436 -10.656 4.900 1.00 96.00 89 ASN A CA 1
ATOM 756 C C . ASN A 1 89 ? -9.811 -10.454 5.547 1.00 96.00 89 ASN A C 1
ATOM 758 O O . ASN A 1 89 ? -10.041 -9.476 6.259 1.00 96.00 89 ASN A O 1
ATOM 762 N N . HIS A 1 90 ? -10.746 -11.361 5.256 1.00 94.94 90 HIS A N 1
ATOM 763 C CA . HIS A 1 90 ? -12.133 -11.245 5.718 1.00 94.94 90 HIS A CA 1
ATOM 764 C C . HIS A 1 90 ? -12.270 -11.232 7.248 1.00 94.94 90 HIS A C 1
ATOM 766 O O . HIS A 1 90 ? -13.147 -10.540 7.760 1.00 94.94 90 HIS A O 1
ATOM 772 N N . ASP A 1 91 ? -11.381 -11.910 7.980 1.00 94.81 91 ASP A N 1
ATOM 773 C CA . ASP A 1 91 ? -11.375 -11.877 9.447 1.00 94.81 91 ASP A CA 1
ATOM 774 C C . ASP A 1 91 ? -11.036 -10.479 9.975 1.00 94.81 91 ASP A C 1
ATOM 776 O O . ASP A 1 91 ? -11.743 -9.954 10.836 1.00 94.81 91 ASP A O 1
ATOM 780 N N . LEU A 1 92 ? -10.002 -9.838 9.417 1.00 96.56 92 LEU A N 1
ATOM 781 C CA . LEU A 1 92 ? -9.663 -8.460 9.772 1.00 96.56 92 LEU A CA 1
ATOM 782 C C . LEU A 1 92 ? -10.783 -7.494 9.374 1.00 96.56 92 LEU A C 1
ATOM 784 O O . LEU A 1 92 ? -11.162 -6.649 10.177 1.00 96.56 92 LEU A O 1
ATOM 788 N N . LEU A 1 93 ? -11.344 -7.624 8.169 1.00 96.44 93 LEU A N 1
ATOM 789 C CA . LEU A 1 93 ? -12.460 -6.783 7.722 1.00 96.44 93 LEU A CA 1
ATOM 790 C C . LEU A 1 93 ? -13.669 -6.892 8.659 1.00 96.44 93 LEU A C 1
ATOM 792 O O . LEU A 1 93 ? -14.290 -5.880 8.982 1.00 96.44 93 LEU A O 1
ATOM 796 N N . ARG A 1 94 ? -13.969 -8.102 9.142 1.00 95.81 94 ARG A N 1
ATOM 797 C CA . ARG A 1 94 ? -15.018 -8.337 10.136 1.00 95.81 94 ARG A CA 1
ATOM 798 C C . ARG A 1 94 ? -14.706 -7.634 11.458 1.00 95.81 94 ARG A C 1
ATOM 800 O O . ARG A 1 94 ? -15.543 -6.876 11.935 1.00 95.81 94 ARG A O 1
ATOM 807 N N . ILE A 1 95 ? -13.492 -7.798 11.995 1.00 95.75 95 ILE A N 1
ATOM 808 C CA . ILE A 1 95 ? -13.042 -7.090 13.209 1.00 95.75 95 ILE A CA 1
ATOM 809 C C . ILE A 1 95 ? -13.188 -5.574 13.039 1.00 95.75 95 ILE A C 1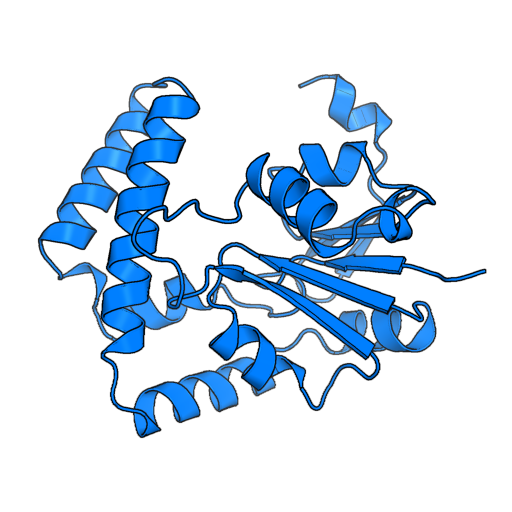
ATOM 811 O O . ILE A 1 95 ? -13.697 -4.901 13.937 1.00 95.75 95 ILE A O 1
ATOM 815 N N . LEU A 1 96 ? -12.762 -5.037 11.894 1.00 96.56 96 LEU A N 1
ATOM 816 C CA . LEU A 1 96 ? -12.821 -3.608 11.608 1.00 96.56 96 LEU A CA 1
ATOM 817 C C . LEU A 1 96 ? -14.268 -3.094 11.591 1.00 96.56 96 LEU A C 1
ATOM 819 O O . LEU A 1 96 ? -14.565 -2.125 12.282 1.00 96.56 96 LEU A O 1
ATOM 823 N N . ASN A 1 97 ? -15.169 -3.769 10.872 1.00 96.12 97 ASN A N 1
ATOM 824 C CA . ASN A 1 97 ? -16.578 -3.374 10.781 1.00 96.12 97 ASN A CA 1
ATOM 825 C C . ASN A 1 97 ? -17.345 -3.529 12.105 1.00 96.12 97 ASN A C 1
ATOM 827 O O . ASN A 1 97 ? -18.237 -2.732 12.380 1.00 96.12 97 ASN A O 1
ATOM 831 N N . GLU A 1 98 ? -17.032 -4.548 12.910 1.00 95.50 98 GLU A N 1
ATOM 832 C CA . GLU A 1 98 ? -17.723 -4.809 14.181 1.00 95.50 98 GLU A CA 1
ATOM 833 C C . GLU A 1 98 ? -17.295 -3.836 15.294 1.00 95.50 98 GLU A C 1
ATOM 835 O O . GLU A 1 98 ? -18.103 -3.500 16.158 1.00 95.50 98 GLU A O 1
ATOM 840 N N . ASN A 1 99 ? -16.035 -3.380 15.296 1.00 95.00 99 ASN A N 1
ATOM 841 C CA . ASN A 1 99 ? -15.445 -2.695 16.456 1.00 95.00 99 ASN A CA 1
ATOM 842 C C . ASN A 1 99 ? -15.115 -1.212 16.231 1.00 95.00 99 ASN A C 1
ATOM 844 O O . ASN A 1 99 ? -14.913 -0.481 17.209 1.00 95.00 99 ASN A O 1
ATOM 848 N N . TYR A 1 100 ? -15.045 -0.758 14.976 1.00 94.44 100 TYR A N 1
ATOM 849 C CA . TYR A 1 100 ? -14.595 0.590 14.633 1.00 94.44 100 TYR A CA 1
ATOM 850 C C . TYR A 1 100 ? -15.637 1.325 13.799 1.00 94.44 100 TYR A C 1
ATOM 852 O O . TYR A 1 100 ? -16.135 0.828 12.794 1.00 94.44 100 TYR A O 1
ATOM 860 N N . SER A 1 101 ? -15.950 2.552 14.208 1.00 92.50 101 SER A N 1
ATOM 861 C CA . SER A 1 101 ? -16.916 3.404 13.510 1.00 92.50 101 SER A CA 1
ATOM 862 C C . SER A 1 101 ? -16.272 4.270 12.428 1.00 92.50 101 SER A C 1
ATOM 864 O O . SER A 1 101 ? -16.981 4.850 11.604 1.00 92.50 101 SER A O 1
ATOM 866 N N . LYS A 1 102 ? -14.936 4.363 12.413 1.00 92.19 102 LYS A N 1
ATOM 867 C CA . LYS A 1 102 ? -14.170 5.052 11.372 1.00 92.19 102 LYS A CA 1
ATOM 868 C C . LYS A 1 102 ? -12.861 4.327 11.092 1.00 92.19 102 LYS A C 1
ATOM 870 O O . LYS A 1 102 ? -12.110 4.020 12.015 1.00 92.19 102 LYS A O 1
ATOM 875 N N . ILE A 1 103 ? -12.582 4.086 9.814 1.00 95.50 103 ILE A N 1
ATOM 876 C CA . ILE A 1 103 ? -11.392 3.358 9.371 1.00 95.50 103 ILE A CA 1
ATOM 877 C C . ILE A 1 103 ? -10.599 4.237 8.403 1.00 95.50 103 ILE A C 1
ATOM 879 O O . ILE A 1 103 ? -11.109 4.669 7.372 1.00 95.50 103 ILE A O 1
ATOM 883 N N . PHE A 1 104 ? -9.334 4.489 8.710 1.00 95.8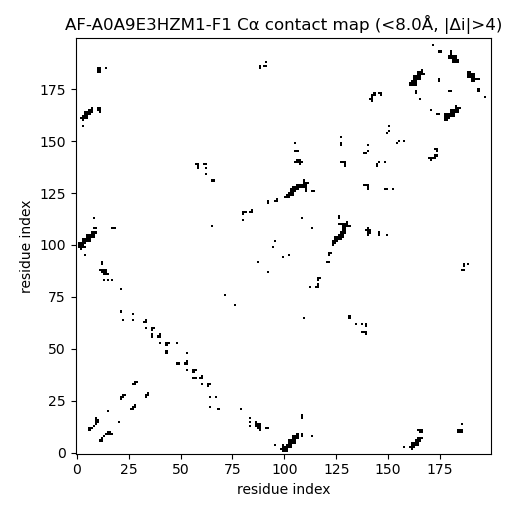8 104 PHE A N 1
ATOM 884 C CA . PHE A 1 104 ? -8.391 5.125 7.800 1.00 95.88 104 PHE A CA 1
ATOM 885 C C . PHE A 1 104 ? -7.459 4.067 7.223 1.00 95.88 104 PHE A C 1
ATOM 887 O O . PHE A 1 104 ? -6.688 3.449 7.954 1.00 95.88 104 PHE A O 1
ATOM 894 N N . ILE A 1 105 ? -7.499 3.877 5.908 1.00 96.88 105 ILE A N 1
ATOM 895 C CA . ILE A 1 105 ? -6.543 3.017 5.211 1.00 96.88 105 ILE A CA 1
ATOM 896 C C . ILE A 1 105 ? -5.347 3.875 4.808 1.00 96.88 105 ILE A C 1
ATOM 898 O O . ILE A 1 105 ? -5.491 4.782 3.989 1.00 96.88 105 ILE A O 1
ATOM 902 N N . VAL A 1 106 ? -4.171 3.601 5.372 1.00 95.50 106 VAL A N 1
ATOM 903 C CA . VAL A 1 106 ? -2.956 4.405 5.173 1.00 95.50 106 VAL A CA 1
ATOM 904 C C . VAL A 1 106 ? -1.877 3.559 4.516 1.00 95.50 106 VAL A C 1
ATOM 906 O O . VAL A 1 106 ? -1.248 2.734 5.175 1.00 95.50 106 VAL A O 1
ATOM 909 N N . SER A 1 107 ? -1.637 3.763 3.218 1.00 95.62 107 SER A N 1
ATOM 910 C CA . SER A 1 107 ? -0.794 2.837 2.454 1.00 95.62 107 SER A CA 1
ATOM 911 C C . SER A 1 107 ? 0.055 3.472 1.356 1.00 95.62 107 SER A C 1
ATOM 913 O O . SER A 1 107 ? -0.333 4.444 0.716 1.00 95.62 107 SER A O 1
ATOM 915 N N . ALA A 1 108 ? 1.200 2.845 1.065 1.00 93.50 108 ALA A N 1
ATOM 916 C CA . ALA A 1 108 ? 2.075 3.174 -0.066 1.00 93.50 108 ALA A CA 1
ATOM 917 C C . ALA A 1 108 ? 1.566 2.632 -1.419 1.00 93.50 108 ALA A C 1
ATOM 919 O O . ALA A 1 108 ? 2.301 2.681 -2.419 1.00 93.50 108 ALA A O 1
ATOM 920 N N . SER A 1 109 ? 0.362 2.064 -1.442 1.00 95.06 109 SER A N 1
ATOM 921 C CA . SER A 1 109 ? -0.336 1.629 -2.649 1.00 95.06 109 SER A CA 1
ATOM 922 C C . SER A 1 109 ? -1.118 2.758 -3.319 1.00 95.06 109 SER A C 1
ATOM 924 O O . SER A 1 109 ? -1.084 3.900 -2.863 1.00 95.06 109 SER A O 1
ATOM 926 N N . GLU A 1 110 ? -1.718 2.476 -4.475 1.00 94.12 110 GLU A N 1
ATOM 927 C CA . GLU A 1 110 ? -2.469 3.468 -5.252 1.00 94.12 110 GLU A CA 1
ATOM 928 C C . GLU A 1 110 ? -3.893 3.620 -4.696 1.00 94.12 110 GLU A C 1
ATOM 930 O O . GLU A 1 110 ? -4.571 2.625 -4.445 1.00 94.12 110 GLU A O 1
ATOM 935 N N . ALA A 1 111 ? -4.331 4.860 -4.472 1.00 94.81 111 ALA A N 1
ATOM 936 C CA . ALA A 1 111 ? -5.594 5.154 -3.800 1.00 94.81 111 ALA A CA 1
ATOM 937 C C . ALA A 1 111 ? -6.817 4.587 -4.540 1.00 94.81 111 ALA A C 1
ATOM 939 O O . ALA A 1 111 ? -7.651 3.939 -3.913 1.00 94.81 111 ALA A O 1
ATOM 940 N N . THR A 1 112 ? -6.894 4.761 -5.861 1.00 94.56 112 THR A N 1
ATOM 941 C CA . THR A 1 112 ? -8.022 4.291 -6.685 1.00 94.56 112 THR A CA 1
ATOM 942 C C . THR A 1 112 ? -8.140 2.764 -6.661 1.00 94.56 112 THR A C 1
ATOM 944 O O . THR A 1 112 ? -9.240 2.213 -6.629 1.00 94.56 112 THR A O 1
ATOM 947 N N . LEU A 1 113 ? -7.011 2.053 -6.651 1.00 96.06 113 LEU A N 1
ATOM 948 C CA . LEU A 1 113 ? -6.954 0.602 -6.502 1.00 96.06 113 LEU A CA 1
ATOM 949 C C . LEU A 1 113 ? -7.514 0.176 -5.146 1.00 96.06 113 LEU A C 1
ATOM 951 O O . LEU A 1 113 ? -8.363 -0.710 -5.098 1.00 96.06 113 LEU A O 1
ATOM 955 N N . ILE A 1 114 ? -7.062 0.815 -4.063 1.00 97.00 114 ILE A N 1
ATOM 956 C CA . ILE A 1 114 ? -7.528 0.521 -2.703 1.00 97.00 114 ILE A CA 1
ATOM 957 C C . ILE A 1 114 ? -9.039 0.731 -2.618 1.00 97.00 114 ILE A C 1
ATOM 959 O O . ILE A 1 114 ? -9.757 -0.192 -2.239 1.00 97.00 114 ILE A O 1
ATOM 963 N N . GLU A 1 115 ? -9.525 1.907 -3.024 1.00 96.62 115 GLU A N 1
ATOM 964 C CA . GLU A 1 115 ? -10.948 2.263 -3.003 1.00 96.62 115 GLU A CA 1
ATOM 965 C C . GLU A 1 115 ? -11.797 1.224 -3.745 1.00 96.62 115 GLU A C 1
ATOM 967 O O . GLU A 1 115 ? -12.772 0.716 -3.193 1.00 96.62 115 GLU A O 1
ATOM 972 N N . ASN A 1 116 ? -11.397 0.832 -4.957 1.00 96.12 116 ASN A N 1
ATOM 973 C CA . ASN A 1 116 ? -12.134 -0.153 -5.751 1.00 96.12 116 ASN A CA 1
ATOM 974 C C . ASN A 1 116 ? -12.101 -1.571 -5.162 1.00 96.12 116 ASN A C 1
ATOM 976 O O . ASN A 1 116 ? -13.044 -2.340 -5.365 1.00 96.12 116 ASN A O 1
ATOM 980 N N . VAL A 1 117 ? -11.030 -1.934 -4.453 1.00 97.38 117 VAL A N 1
ATOM 981 C CA . VAL A 1 117 ? -10.902 -3.248 -3.812 1.00 97.38 117 VAL A CA 1
ATOM 982 C C . VAL A 1 117 ? -11.752 -3.333 -2.540 1.00 97.38 117 VAL A C 1
ATOM 984 O O . VAL A 1 117 ? -12.375 -4.369 -2.315 1.00 97.38 117 VAL A O 1
ATOM 987 N N . VAL A 1 118 ? -11.824 -2.272 -1.725 1.00 96.62 118 VAL A N 1
ATOM 988 C CA . VAL A 1 118 ? -12.484 -2.323 -0.402 1.00 96.62 118 VAL A CA 1
ATOM 989 C C . VAL A 1 118 ? -13.908 -1.758 -0.353 1.00 96.62 118 VAL A C 1
ATOM 991 O O . VAL A 1 118 ? -14.598 -1.976 0.642 1.00 96.62 118 VAL A O 1
ATOM 994 N N . SER A 1 119 ? -14.376 -1.065 -1.398 1.00 92.69 119 SER A N 1
ATOM 995 C CA . SER A 1 119 ? -15.634 -0.287 -1.391 1.00 92.69 119 SER A CA 1
ATOM 996 C C . SER A 1 119 ? -16.900 -1.052 -1.000 1.00 92.69 119 SER A C 1
ATOM 998 O O . SER A 1 119 ? -17.835 -0.443 -0.493 1.00 92.69 119 SER A O 1
ATOM 1000 N N . LEU A 1 120 ? -16.942 -2.369 -1.213 1.00 90.81 120 LEU A N 1
ATOM 1001 C CA . LEU A 1 120 ? -18.091 -3.219 -0.866 1.00 90.81 120 LEU A CA 1
ATOM 1002 C C . LEU A 1 120 ? -17.911 -3.992 0.446 1.00 90.81 120 LEU A C 1
ATOM 1004 O O . LEU A 1 120 ? -18.757 -4.810 0.792 1.00 90.81 120 LEU A O 1
ATOM 1008 N N . GLN A 1 121 ? -16.783 -3.809 1.129 1.00 93.12 121 GLN A N 1
ATOM 1009 C CA . GLN A 1 121 ? -16.366 -4.645 2.257 1.00 93.12 121 GLN A CA 1
ATOM 1010 C C . GLN A 1 121 ? -16.232 -3.860 3.561 1.00 93.12 121 GLN A C 1
ATOM 1012 O O . GLN A 1 121 ? -16.250 -4.460 4.633 1.00 93.12 121 GLN A O 1
ATOM 1017 N N . LEU A 1 122 ? -16.096 -2.535 3.486 1.00 92.88 122 LEU A N 1
ATOM 1018 C CA . LEU A 1 122 ? -16.012 -1.649 4.641 1.00 92.88 122 LEU A CA 1
ATOM 1019 C C . LEU A 1 122 ? -17.129 -0.612 4.590 1.00 92.88 122 LEU A C 1
ATOM 1021 O O . LEU A 1 122 ? -17.304 0.061 3.577 1.00 92.88 122 LEU A O 1
ATOM 1025 N N . ASN A 1 123 ? -17.843 -0.456 5.704 1.00 87.19 123 ASN A N 1
ATOM 1026 C CA . ASN A 1 123 ? -18.996 0.447 5.775 1.00 87.19 123 ASN A CA 1
ATOM 1027 C C . ASN A 1 123 ? -18.584 1.927 5.796 1.00 87.19 123 ASN A C 1
ATOM 1029 O O . ASN A 1 123 ? -19.190 2.752 5.119 1.00 87.19 123 ASN A O 1
ATOM 1033 N N . THR A 1 124 ? -17.537 2.257 6.557 1.00 91.06 124 THR A N 1
ATOM 1034 C CA . THR A 1 124 ? -17.069 3.637 6.744 1.00 91.06 124 THR A CA 1
ATOM 1035 C C . THR A 1 124 ? -15.551 3.674 6.686 1.00 91.06 124 THR A C 1
ATOM 1037 O O . THR A 1 124 ? -14.878 3.328 7.660 1.00 91.06 124 THR A O 1
ATOM 1040 N N . PHE A 1 125 ? -14.997 4.119 5.559 1.00 95.06 125 PHE A N 1
ATOM 1041 C CA . PHE A 1 125 ? -13.551 4.227 5.395 1.00 95.06 125 PHE A CA 1
ATOM 1042 C C . PHE A 1 125 ? -13.123 5.490 4.644 1.00 95.06 125 PHE A C 1
ATOM 1044 O O . PHE A 1 125 ? -13.876 6.061 3.858 1.00 95.06 125 PHE A O 1
ATOM 1051 N N . ALA A 1 126 ? -11.882 5.906 4.882 1.00 95.00 126 ALA A N 1
ATOM 1052 C CA . ALA A 1 126 ? -11.185 6.923 4.107 1.00 95.00 126 ALA A CA 1
ATOM 1053 C C . ALA A 1 126 ? -9.799 6.407 3.706 1.00 95.00 126 ALA A C 1
ATOM 1055 O O . ALA A 1 126 ? -9.117 5.758 4.501 1.00 95.00 126 ALA A O 1
ATOM 1056 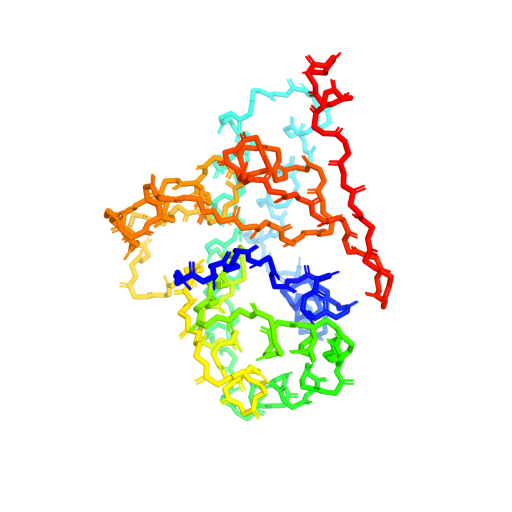N N . VAL A 1 127 ? -9.372 6.702 2.477 1.00 95.50 127 VAL A N 1
ATOM 1057 C CA . VAL A 1 127 ? -8.082 6.251 1.940 1.00 95.50 127 VAL A CA 1
ATOM 1058 C C . VAL A 1 127 ? -7.068 7.394 1.948 1.00 95.50 127 VAL A C 1
ATOM 1060 O O . VAL A 1 127 ? -7.300 8.473 1.405 1.00 95.50 127 VAL A O 1
ATOM 1063 N N . ILE A 1 128 ? -5.913 7.137 2.559 1.00 94.00 128 ILE A N 1
ATOM 1064 C CA . ILE A 1 128 ? -4.749 8.022 2.627 1.00 94.00 128 ILE A CA 1
ATOM 1065 C C . ILE A 1 128 ? -3.577 7.274 1.991 1.00 94.00 128 ILE A C 1
ATOM 1067 O O . ILE A 1 128 ? -2.796 6.580 2.645 1.00 94.00 128 ILE A O 1
ATOM 1071 N N . ALA A 1 129 ? -3.486 7.379 0.672 1.00 93.88 129 ALA A N 1
ATOM 1072 C CA . ALA A 1 129 ? -2.543 6.601 -0.115 1.00 93.88 129 ALA A CA 1
ATOM 1073 C C . ALA A 1 129 ? -1.939 7.416 -1.260 1.00 93.88 129 ALA A C 1
ATOM 1075 O O . ALA A 1 129 ? -2.246 8.598 -1.436 1.00 93.88 129 ALA A O 1
ATOM 1076 N N . ASN A 1 130 ? -1.053 6.792 -2.037 1.00 92.38 130 ASN A N 1
ATOM 1077 C CA . ASN A 1 130 ? -0.445 7.459 -3.179 1.00 92.38 130 ASN A CA 1
ATOM 1078 C C . ASN A 1 130 ? -1.519 7.781 -4.229 1.00 92.38 130 ASN A C 1
ATOM 1080 O O . ASN A 1 130 ? -2.273 6.901 -4.642 1.00 92.38 130 ASN A O 1
ATOM 1084 N N . ASN A 1 131 ? -1.563 9.035 -4.683 1.00 84.31 131 ASN A N 1
ATOM 1085 C CA . ASN A 1 131 ? -2.550 9.510 -5.650 1.00 84.31 131 ASN A CA 1
ATOM 1086 C C . ASN A 1 131 ? -1.868 10.104 -6.890 1.00 84.31 131 ASN A C 1
ATOM 1088 O O . ASN A 1 131 ? -0.943 10.911 -6.789 1.00 84.31 131 ASN A O 1
ATOM 1092 N N . MET A 1 132 ? -2.369 9.732 -8.068 1.00 76.50 132 MET A N 1
ATOM 1093 C CA . MET A 1 132 ? -1.881 10.200 -9.367 1.00 76.50 132 MET A CA 1
ATOM 1094 C C . MET A 1 132 ? -2.226 11.663 -9.683 1.00 76.50 132 MET A C 1
ATOM 1096 O O . MET A 1 132 ? -1.615 12.252 -10.571 1.00 76.50 132 MET A O 1
ATOM 1100 N N . LYS A 1 133 ? -3.165 12.280 -8.956 1.00 73.69 133 LYS A N 1
ATOM 1101 C CA . LYS A 1 133 ? -3.564 13.684 -9.154 1.00 73.69 133 LYS A CA 1
ATOM 1102 C C . LYS A 1 133 ? -2.491 14.696 -8.724 1.00 73.69 133 LYS A C 1
ATOM 1104 O O . LYS A 1 133 ? -2.539 15.837 -9.165 1.00 73.69 133 LYS A O 1
ATOM 1109 N N . HIS A 1 134 ? -1.515 14.297 -7.901 1.00 68.12 134 HIS A N 1
ATOM 1110 C CA . HIS A 1 134 ? -0.515 15.202 -7.311 1.00 68.12 134 HIS A CA 1
ATOM 1111 C C . HIS A 1 134 ? 0.928 14.721 -7.541 1.00 68.12 134 HIS A C 1
ATOM 1113 O O . HIS A 1 134 ? 1.721 14.586 -6.611 1.00 68.12 134 HIS A O 1
ATOM 1119 N N . LEU A 1 135 ? 1.287 14.435 -8.796 1.00 71.06 135 LEU A N 1
ATOM 1120 C CA . LEU A 1 135 ? 2.603 13.877 -9.138 1.00 71.06 135 LEU A CA 1
ATOM 1121 C C . LEU A 1 135 ? 3.757 14.886 -9.136 1.00 71.06 135 LEU A C 1
ATOM 1123 O O . LEU A 1 135 ? 4.916 14.461 -9.089 1.00 71.06 135 LEU A O 1
ATOM 1127 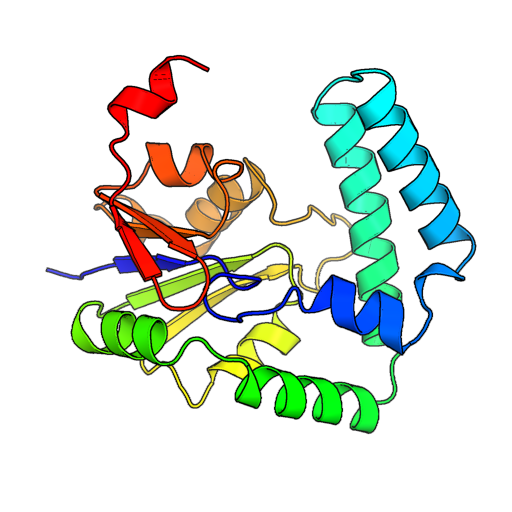N N . GLU A 1 136 ? 3.479 16.186 -9.223 1.00 68.06 136 GLU A N 1
ATOM 1128 C CA . GLU A 1 136 ? 4.515 17.229 -9.279 1.00 68.06 136 GLU A CA 1
ATOM 1129 C C . GLU A 1 136 ? 5.363 17.241 -7.998 1.00 68.06 136 GLU A C 1
ATOM 1131 O O . GLU A 1 136 ? 6.587 17.230 -8.089 1.00 68.06 136 GLU A O 1
ATOM 1136 N N . ASN A 1 137 ? 4.725 17.061 -6.834 1.00 74.56 137 ASN A N 1
ATOM 1137 C CA . ASN A 1 137 ? 5.367 16.942 -5.519 1.00 74.56 137 ASN A CA 1
ATOM 1138 C C . ASN A 1 137 ? 5.130 15.554 -4.898 1.00 74.56 137 ASN A C 1
ATOM 1140 O O . ASN A 1 137 ? 4.636 15.432 -3.779 1.00 74.56 137 ASN A O 1
ATOM 1144 N N . PHE A 1 138 ? 5.430 14.488 -5.649 1.00 85.44 138 PHE A N 1
ATOM 1145 C CA . PHE A 1 138 ? 5.169 13.120 -5.195 1.00 85.44 138 PHE A CA 1
ATOM 1146 C C . PHE A 1 138 ? 6.025 12.733 -3.980 1.00 85.44 138 PHE A C 1
ATOM 1148 O O . PHE A 1 138 ? 7.247 12.587 -4.070 1.00 85.44 138 PHE A O 1
ATOM 1155 N N . GLU A 1 139 ? 5.350 12.451 -2.874 1.00 87.62 139 GLU A N 1
ATOM 1156 C CA . GLU A 1 139 ? 5.913 11.855 -1.670 1.00 87.62 139 GLU A CA 1
ATOM 1157 C C . GLU A 1 139 ? 5.194 10.529 -1.408 1.00 87.62 139 GLU A C 1
ATOM 1159 O O . GLU A 1 139 ? 3.976 10.497 -1.243 1.00 87.62 139 GLU A O 1
ATOM 1164 N N . THR A 1 140 ? 5.928 9.413 -1.368 1.00 88.69 140 THR A N 1
ATOM 1165 C CA . THR A 1 140 ? 5.293 8.117 -1.112 1.00 88.69 140 THR A CA 1
ATOM 1166 C C . THR A 1 140 ? 4.790 8.034 0.331 1.00 88.69 140 THR A C 1
ATOM 1168 O O . THR A 1 140 ? 5.497 8.421 1.266 1.00 88.69 140 THR A O 1
ATOM 1171 N N . CYS A 1 141 ? 3.602 7.458 0.521 1.00 88.81 141 CYS A N 1
ATOM 1172 C CA . CYS A 1 141 ? 2.984 7.195 1.827 1.00 88.81 141 CYS A CA 1
ATOM 1173 C C . CYS A 1 141 ? 3.672 6.017 2.548 1.00 88.81 141 CYS A C 1
ATOM 1175 O O . CYS A 1 141 ? 3.152 4.908 2.623 1.00 88.81 141 CYS A O 1
ATOM 1177 N N . TRP A 1 142 ? 4.908 6.224 3.011 1.00 86.44 142 TRP A N 1
ATOM 1178 C CA . TRP A 1 142 ? 5.733 5.206 3.674 1.00 86.44 142 TRP A CA 1
ATOM 1179 C C . TRP A 1 142 ? 6.469 5.784 4.887 1.00 86.44 142 TRP A C 1
ATOM 1181 O O . TRP A 1 142 ? 6.947 6.921 4.844 1.00 86.44 142 TRP A O 1
ATOM 1191 N N . GLY A 1 143 ? 6.593 4.993 5.956 1.00 85.25 143 GLY A N 1
ATOM 1192 C CA . GLY A 1 143 ? 7.285 5.397 7.179 1.00 85.25 143 GLY A CA 1
ATOM 1193 C C . GLY A 1 143 ? 6.699 6.684 7.767 1.00 85.25 143 GLY A C 1
ATOM 1194 O O . GLY A 1 143 ? 5.489 6.800 7.943 1.00 85.25 143 GLY A O 1
ATOM 1195 N N . ILE A 1 144 ? 7.546 7.686 8.022 1.00 85.69 144 ILE A N 1
ATOM 1196 C CA . ILE A 1 144 ? 7.120 8.965 8.616 1.00 85.69 144 ILE A CA 1
ATOM 1197 C C . ILE A 1 144 ? 6.088 9.723 7.764 1.00 85.69 144 ILE A C 1
ATOM 1199 O O . ILE A 1 144 ? 5.248 10.440 8.304 1.00 85.69 144 ILE A O 1
ATOM 1203 N N . ASN A 1 145 ? 6.083 9.525 6.441 1.00 88.62 145 ASN A N 1
ATOM 1204 C CA . ASN A 1 145 ? 5.108 10.178 5.569 1.00 88.62 145 ASN A CA 1
ATOM 1205 C C . ASN A 1 145 ? 3.685 9.655 5.800 1.00 88.62 145 ASN A C 1
ATOM 1207 O O . ASN A 1 145 ? 2.741 10.415 5.609 1.00 88.62 145 ASN A O 1
ATOM 1211 N N . LYS A 1 146 ? 3.516 8.404 6.265 1.00 90.38 146 LYS A N 1
ATOM 1212 C CA . LYS A 1 146 ? 2.195 7.891 6.661 1.00 90.38 146 LYS A CA 1
ATOM 1213 C C . LYS A 1 146 ? 1.601 8.750 7.781 1.00 90.38 146 LYS A C 1
ATOM 1215 O O . LYS A 1 146 ? 0.449 9.154 7.688 1.00 90.38 146 LYS A O 1
ATOM 1220 N N . VAL A 1 147 ? 2.407 9.096 8.789 1.00 89.19 147 VAL A N 1
ATOM 1221 C CA . VAL A 1 147 ? 2.005 9.981 9.898 1.00 89.19 147 VAL A CA 1
ATOM 1222 C C . VAL A 1 147 ? 1.664 11.381 9.389 1.00 89.19 147 VAL A C 1
ATOM 1224 O O . VAL A 1 147 ? 0.588 11.891 9.687 1.00 89.19 147 VAL A O 1
ATOM 1227 N N . LYS A 1 148 ? 2.550 11.980 8.581 1.00 89.25 148 LYS A N 1
ATOM 1228 C CA . LYS A 1 148 ? 2.346 13.322 8.008 1.00 89.25 148 LYS A CA 1
ATOM 1229 C C . LYS A 1 148 ? 1.026 13.408 7.236 1.00 89.25 148 LYS A C 1
ATOM 1231 O O . LYS A 1 148 ? 0.251 14.341 7.434 1.00 89.25 148 LYS A O 1
ATOM 1236 N N . PHE A 1 149 ? 0.756 12.435 6.365 1.00 90.00 149 PHE A N 1
ATOM 1237 C CA . PHE A 1 149 ? -0.476 12.415 5.578 1.00 90.00 149 PHE A CA 1
ATOM 1238 C C . PHE A 1 149 ? -1.707 12.130 6.426 1.00 90.00 149 PHE A C 1
ATOM 1240 O O . PHE A 1 149 ? -2.743 12.751 6.196 1.00 90.00 149 PHE A O 1
ATOM 1247 N N . LEU A 1 150 ? -1.586 11.247 7.419 1.00 90.38 150 LEU A N 1
ATOM 1248 C CA . LEU A 1 150 ? -2.649 10.961 8.372 1.00 90.38 150 LEU A CA 1
ATOM 1249 C C . LEU A 1 150 ? -3.083 12.227 9.120 1.00 90.38 150 LEU A C 1
ATOM 1251 O O . LEU A 1 150 ? -4.259 12.576 9.089 1.00 90.38 150 LEU A O 1
ATOM 1255 N N . GLN A 1 151 ? -2.130 12.957 9.703 1.00 88.81 151 GLN A N 1
ATOM 1256 C CA . GLN A 1 151 ? -2.389 14.213 10.412 1.00 88.81 151 GLN A CA 1
ATOM 1257 C C . GLN A 1 151 ? -2.997 15.277 9.492 1.00 88.81 151 GLN A C 1
ATOM 1259 O O . GLN A 1 151 ? -3.966 15.930 9.859 1.00 88.81 151 GLN A O 1
ATOM 1264 N N . HIS A 1 152 ? -2.477 15.422 8.269 1.00 86.44 152 HIS A N 1
ATOM 1265 C CA . HIS A 1 152 ? -2.998 16.404 7.318 1.00 86.44 152 HIS A CA 1
ATOM 1266 C C . HIS A 1 152 ? -4.433 16.092 6.859 1.00 86.44 152 HIS A C 1
ATOM 1268 O O . HIS A 1 152 ? -5.213 17.005 6.604 1.00 86.44 152 HIS A O 1
ATOM 1274 N N . LYS A 1 153 ? -4.783 14.813 6.674 1.00 82.88 153 LYS A N 1
ATOM 1275 C CA . LYS A 1 153 ? -6.094 14.414 6.133 1.00 82.88 153 LYS A CA 1
ATOM 1276 C C . LYS A 1 153 ? -7.170 14.232 7.191 1.00 82.88 153 LYS A C 1
ATOM 1278 O O . LYS A 1 153 ? -8.326 14.504 6.889 1.00 82.88 153 LYS A O 1
ATOM 1283 N N . ALA A 1 154 ? -6.807 13.761 8.376 1.00 80.19 154 ALA A N 1
ATOM 1284 C CA . ALA A 1 154 ? -7.759 13.544 9.456 1.00 80.19 154 ALA A CA 1
ATOM 1285 C C . ALA A 1 154 ? -7.838 14.722 10.441 1.00 80.19 154 ALA A C 1
ATOM 1287 O O . ALA A 1 154 ? -8.790 14.799 11.211 1.00 80.19 154 ALA A O 1
ATOM 1288 N N . GLY A 1 155 ? -6.866 15.644 10.416 1.00 73.62 155 GLY A N 1
ATOM 1289 C CA . GLY A 1 155 ? -6.853 16.828 11.276 1.00 73.62 155 GLY A CA 1
ATOM 1290 C C . GLY A 1 155 ? -6.992 16.476 12.759 1.00 73.62 155 GLY A C 1
ATOM 1291 O O . GLY A 1 155 ? -6.380 15.521 13.247 1.00 73.62 155 GLY A O 1
ATOM 1292 N N . ASP A 1 156 ? -7.846 17.226 13.454 1.00 67.56 156 ASP A N 1
ATOM 1293 C CA . ASP A 1 156 ? -8.116 17.057 14.885 1.00 67.56 156 ASP A CA 1
ATOM 1294 C C . ASP A 1 156 ? -8.856 15.750 15.218 1.00 67.56 156 ASP A C 1
ATOM 1296 O O . ASP A 1 156 ? -8.865 15.331 16.372 1.00 67.56 156 ASP A O 1
ATOM 1300 N N . GLU A 1 157 ? -9.436 15.039 14.246 1.00 66.50 157 GLU A N 1
ATOM 1301 C CA . GLU A 1 157 ? -10.180 13.798 14.518 1.00 66.50 157 GLU A CA 1
ATOM 1302 C C . GLU A 1 157 ? -9.274 12.664 15.018 1.00 66.50 157 GLU A C 1
ATOM 1304 O O . GLU A 1 157 ? -9.715 11.793 15.764 1.00 66.50 157 GLU A O 1
ATOM 1309 N N . ILE A 1 158 ? -7.995 12.679 14.629 1.00 66.19 158 ILE A N 1
ATOM 1310 C CA . ILE A 1 158 ? -6.991 11.696 15.069 1.00 66.19 158 ILE A CA 1
ATOM 1311 C C . ILE A 1 158 ? -6.249 12.145 16.332 1.00 66.19 158 ILE A C 1
ATOM 1313 O O . ILE A 1 158 ? -5.532 11.350 16.942 1.00 66.19 158 ILE A O 1
ATOM 1317 N N . SER A 1 159 ? -6.484 13.374 16.802 1.00 61.75 159 SER A N 1
ATOM 1318 C CA . SER A 1 159 ? -5.894 13.878 18.051 1.00 61.75 159 SER A CA 1
ATOM 1319 C C . SER A 1 159 ? -6.354 13.114 19.309 1.00 61.75 159 SER A C 1
ATOM 1321 O O . SER A 1 159 ? -5.785 13.307 20.380 1.00 61.75 159 SER A O 1
ATOM 1323 N N . LEU A 1 160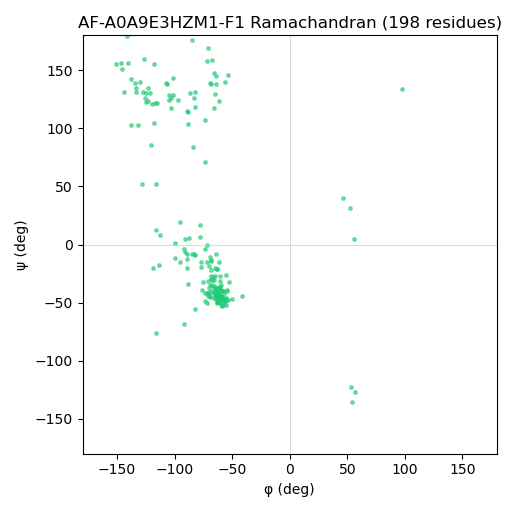 ? -7.339 12.212 19.182 1.00 57.78 160 LEU A N 1
ATOM 1324 C CA . LEU A 1 160 ? -8.128 11.669 20.293 1.00 57.78 160 LEU A CA 1
ATOM 1325 C C . LEU A 1 160 ? -7.935 10.178 20.620 1.00 57.78 160 LEU A C 1
ATOM 1327 O O . LEU A 1 160 ? -8.635 9.693 21.501 1.00 57.78 160 LEU A O 1
ATOM 1331 N N . ALA A 1 161 ? -6.964 9.492 20.003 1.00 81.94 161 ALA A N 1
ATOM 1332 C CA . ALA A 1 161 ? -6.680 8.047 20.100 1.00 81.94 161 ALA A CA 1
ATOM 1333 C C . ALA A 1 161 ? -7.262 7.194 18.959 1.00 81.94 161 ALA A C 1
ATOM 1335 O O . ALA A 1 161 ? -8.422 7.300 18.573 1.00 81.94 161 ALA A O 1
ATOM 1336 N N . PHE A 1 162 ? -6.417 6.307 18.435 1.00 92.69 162 PHE A N 1
ATOM 1337 C CA . PHE A 1 162 ? -6.740 5.352 17.378 1.00 92.69 162 PHE A CA 1
ATOM 1338 C C . PHE A 1 162 ? -5.945 4.066 17.581 1.00 92.69 162 PHE A C 1
ATOM 1340 O O . PHE A 1 162 ? -4.868 4.094 18.180 1.00 92.69 162 PHE A O 1
ATOM 1347 N N . ASP A 1 163 ? -6.438 2.960 17.037 1.00 95.38 163 ASP A N 1
ATOM 1348 C CA . ASP A 1 163 ? -5.710 1.694 17.014 1.00 95.38 163 ASP A CA 1
ATOM 1349 C C . ASP A 1 163 ? -5.086 1.446 15.640 1.00 95.38 163 ASP A C 1
ATOM 1351 O O . ASP A 1 163 ? -5.665 1.802 14.614 1.00 95.38 163 ASP A O 1
ATOM 1355 N N . VAL A 1 164 ? -3.892 0.851 15.612 1.00 95.94 164 VAL A N 1
ATOM 1356 C CA . VAL A 1 164 ? -3.159 0.558 14.369 1.00 95.94 164 VAL A CA 1
ATOM 1357 C C . VAL A 1 164 ? -3.184 -0.923 14.041 1.00 95.94 164 VAL A C 1
ATOM 1359 O O . VAL A 1 164 ? -2.938 -1.746 14.914 1.00 95.94 164 VAL A O 1
ATOM 1362 N N . PHE A 1 165 ? -3.377 -1.249 12.768 1.00 97.06 165 PHE A N 1
ATOM 1363 C CA . PHE A 1 165 ? -3.233 -2.594 12.216 1.00 97.06 165 PHE A CA 1
ATOM 1364 C C . PHE A 1 165 ? -2.236 -2.553 11.053 1.00 97.06 165 PHE A C 1
ATOM 1366 O O . PHE A 1 165 ? -2.424 -1.798 10.098 1.00 97.06 165 PHE A O 1
ATOM 1373 N N . THR A 1 166 ? -1.163 -3.336 11.131 1.00 95.81 166 THR A N 1
ATOM 1374 C CA . THR A 1 166 ? -0.085 -3.346 10.124 1.00 95.81 166 THR A CA 1
ATOM 1375 C C . THR A 1 166 ? 0.585 -4.714 10.056 1.00 95.81 166 THR A C 1
ATOM 1377 O O . THR A 1 166 ? 0.575 -5.450 11.039 1.00 95.81 166 THR A O 1
ATOM 1380 N N . ASP A 1 167 ? 1.191 -5.063 8.925 1.00 93.75 167 ASP A N 1
ATOM 1381 C CA . ASP A 1 167 ? 2.019 -6.261 8.763 1.00 93.75 167 ASP A CA 1
ATOM 1382 C C . ASP A 1 167 ? 3.497 -6.014 9.095 1.00 93.75 167 ASP A C 1
ATOM 1384 O O . ASP A 1 167 ? 4.288 -6.960 9.145 1.00 93.75 167 ASP A O 1
ATOM 1388 N N . SER A 1 168 ? 3.891 -4.755 9.317 1.00 90.50 168 SER A N 1
ATOM 1389 C CA . SER A 1 168 ? 5.296 -4.368 9.396 1.00 90.50 168 SER A CA 1
ATOM 1390 C C . SER A 1 168 ? 5.621 -3.466 10.582 1.00 90.50 168 SER A C 1
ATOM 1392 O O . SER A 1 168 ? 4.992 -2.437 10.826 1.00 90.50 168 SER A O 1
ATOM 1394 N N . LEU A 1 169 ? 6.723 -3.790 11.264 1.00 87.56 169 LEU A N 1
ATOM 1395 C CA . LEU A 1 169 ? 7.319 -2.918 12.278 1.00 87.56 169 LEU A CA 1
ATOM 1396 C C . LEU A 1 169 ? 7.953 -1.652 11.676 1.00 87.56 169 LEU A C 1
ATOM 1398 O O . LEU A 1 169 ? 8.261 -0.721 12.418 1.00 87.56 169 LEU A O 1
ATOM 1402 N N . ASP A 1 170 ? 8.106 -1.564 10.349 1.00 81.69 170 ASP A N 1
ATOM 1403 C CA . ASP A 1 170 ? 8.535 -0.328 9.677 1.00 81.69 170 ASP A CA 1
ATOM 1404 C C . ASP A 1 170 ? 7.521 0.815 9.863 1.00 81.69 170 ASP A C 1
ATOM 1406 O O . ASP A 1 170 ? 7.889 1.992 9.791 1.00 81.69 170 ASP A O 1
ATOM 1410 N N . ASP A 1 171 ? 6.266 0.485 10.188 1.00 83.81 171 ASP A N 1
ATOM 1411 C CA . ASP A 1 171 ? 5.230 1.443 10.578 1.00 83.81 171 ASP A CA 1
ATOM 1412 C C . ASP A 1 171 ? 5.374 1.920 12.034 1.00 83.81 171 ASP A C 1
ATOM 1414 O O . ASP A 1 171 ? 4.457 2.527 12.591 1.00 83.81 171 ASP A O 1
ATOM 1418 N N . ARG A 1 172 ? 6.546 1.717 12.656 1.00 86.88 172 ARG A N 1
ATOM 1419 C CA . ARG A 1 172 ? 6.875 2.180 14.013 1.00 86.88 172 ARG A CA 1
ATOM 1420 C C . ARG A 1 172 ? 6.392 3.602 14.323 1.00 86.88 172 ARG A C 1
ATOM 1422 O O . ARG A 1 172 ? 5.834 3.768 15.404 1.00 86.88 172 ARG A O 1
ATOM 1429 N N . PRO A 1 173 ? 6.535 4.620 13.447 1.00 88.25 173 PRO A N 1
ATOM 1430 C CA . PRO A 1 173 ? 5.998 5.950 13.737 1.00 88.25 173 PRO A CA 1
ATOM 1431 C C . PRO A 1 173 ? 4.483 5.959 14.010 1.00 88.25 173 PRO A C 1
ATOM 1433 O O . PRO A 1 173 ? 4.050 6.594 14.964 1.00 88.25 173 PRO A O 1
ATOM 1436 N N . LEU A 1 174 ? 3.687 5.213 13.233 1.00 89.56 174 LEU A N 1
ATOM 1437 C CA . LEU A 1 174 ? 2.245 5.065 13.468 1.00 89.56 174 LEU A CA 1
ATOM 1438 C C . LEU A 1 174 ? 1.964 4.249 14.732 1.00 89.56 174 LEU A C 1
ATOM 1440 O O . LEU A 1 174 ? 1.139 4.645 15.554 1.00 89.56 174 LEU A O 1
ATOM 1444 N N . ILE A 1 175 ? 2.679 3.133 14.911 1.00 91.56 175 ILE A N 1
ATOM 1445 C CA . ILE A 1 175 ? 2.535 2.262 16.084 1.00 91.56 175 ILE A CA 1
ATOM 1446 C C . ILE A 1 175 ? 2.756 3.064 17.372 1.00 91.56 175 ILE A C 1
ATOM 1448 O O . ILE A 1 175 ? 1.942 2.989 18.289 1.00 91.56 175 ILE A O 1
ATOM 1452 N N . MET A 1 176 ? 3.812 3.876 17.426 1.00 89.94 176 MET A N 1
ATOM 1453 C CA . MET A 1 176 ? 4.158 4.677 18.602 1.00 89.94 176 MET A CA 1
ATOM 1454 C C . MET A 1 176 ? 3.123 5.757 18.940 1.00 89.94 176 MET A C 1
ATOM 1456 O O . MET A 1 176 ? 3.022 6.130 20.104 1.00 89.94 176 MET A O 1
ATOM 1460 N N . MET A 1 177 ? 2.370 6.253 17.955 1.00 88.56 177 MET A N 1
ATOM 1461 C CA . MET A 1 177 ? 1.345 7.288 18.151 1.00 88.56 177 MET A CA 1
ATOM 1462 C C . MET A 1 177 ? -0.044 6.736 18.485 1.00 88.56 177 MET A C 1
ATOM 1464 O O . MET A 1 177 ? -0.885 7.467 18.998 1.00 88.56 177 MET A O 1
ATOM 1468 N N . SER A 1 178 ? -0.300 5.471 18.162 1.00 91.81 178 SER A N 1
ATOM 1469 C CA . SER A 1 178 ? -1.588 4.818 18.417 1.00 91.81 178 SER A CA 1
ATOM 1470 C C . SER A 1 178 ? -1.829 4.551 19.910 1.00 91.81 178 SER A C 1
ATOM 1472 O O . SER A 1 178 ? -0.895 4.599 20.714 1.00 91.81 178 SER A O 1
ATOM 1474 N N . ASN A 1 179 ? -3.051 4.164 20.282 1.00 92.19 179 ASN A N 1
ATOM 1475 C CA . ASN A 1 179 ? -3.402 3.667 21.615 1.00 92.19 179 ASN A CA 1
ATOM 1476 C C . ASN A 1 179 ? -3.052 2.183 21.758 1.00 92.19 179 ASN A C 1
ATOM 1478 O O . ASN A 1 179 ? -2.180 1.827 22.551 1.00 92.19 179 ASN A O 1
ATOM 1482 N N . ARG A 1 180 ? -3.577 1.339 20.865 1.00 93.94 180 ARG A N 1
ATOM 1483 C CA . ARG A 1 180 ? -3.143 -0.054 20.685 1.00 93.94 180 ARG A CA 1
ATOM 1484 C C . ARG A 1 180 ? -2.598 -0.266 19.282 1.00 93.94 180 ARG A C 1
ATOM 1486 O O . ARG A 1 180 ? -2.916 0.479 18.358 1.00 93.94 180 ARG A O 1
ATOM 1493 N N . ALA A 1 181 ? -1.737 -1.259 19.131 1.00 95.25 181 ALA A N 1
ATOM 1494 C CA . ALA A 1 181 ? -1.193 -1.628 17.835 1.00 95.25 181 ALA A CA 1
ATOM 1495 C C . ALA A 1 181 ? -1.249 -3.138 17.673 1.00 95.25 181 ALA A C 1
ATOM 1497 O O . ALA A 1 181 ? -0.933 -3.872 18.602 1.00 95.25 181 ALA A O 1
ATOM 1498 N N . PHE A 1 182 ? -1.621 -3.585 16.484 1.00 96.38 182 PHE A N 1
ATOM 1499 C CA . PHE A 1 182 ? -1.818 -4.980 16.154 1.00 96.38 182 PHE A CA 1
ATOM 1500 C C . PHE A 1 182 ? -0.981 -5.337 14.928 1.00 96.38 182 PHE A C 1
ATOM 1502 O O . PHE A 1 182 ? -1.084 -4.697 13.879 1.00 96.38 182 PHE A O 1
ATOM 1509 N N . LEU A 1 183 ? -0.155 -6.371 15.070 1.00 95.62 183 LEU A N 1
ATOM 1510 C CA . LEU A 1 183 ? 0.563 -6.988 13.970 1.00 95.62 183 LEU A CA 1
ATOM 1511 C C . LEU A 1 183 ? -0.361 -7.990 13.278 1.00 95.62 183 LEU A C 1
ATOM 1513 O O . LEU A 1 183 ? -0.910 -8.893 13.917 1.00 95.62 183 LEU A O 1
ATOM 1517 N N . VAL A 1 184 ? -0.515 -7.835 11.971 1.00 94.88 184 VAL A N 1
ATOM 1518 C CA . VAL A 1 184 ? -1.331 -8.696 11.121 1.00 94.88 184 VAL A CA 1
ATOM 1519 C C . VAL A 1 184 ? -0.409 -9.594 10.307 1.00 94.88 184 VAL A C 1
ATOM 1521 O O . VAL A 1 184 ? 0.475 -9.129 9.598 1.00 94.88 184 VAL A O 1
ATOM 1524 N N . ASN A 1 185 ? -0.607 -10.905 10.401 1.00 89.69 185 ASN A N 1
ATOM 1525 C CA . ASN A 1 185 ? 0.097 -11.882 9.580 1.00 89.69 185 ASN A CA 1
ATOM 1526 C C . ASN A 1 185 ? -0.911 -12.871 9.003 1.00 89.69 185 ASN A C 1
ATOM 1528 O O . ASN A 1 185 ? -1.376 -13.784 9.697 1.00 89.69 185 ASN A O 1
ATOM 1532 N N . LYS A 1 186 ? -1.242 -12.687 7.720 1.00 81.00 186 LYS A N 1
ATOM 1533 C CA . LYS A 1 186 ? -2.370 -13.370 7.075 1.00 81.00 186 LYS A CA 1
ATOM 1534 C C . LYS A 1 186 ? -3.633 -13.135 7.916 1.00 81.00 186 LYS A C 1
ATOM 1536 O O . LYS A 1 186 ? -3.963 -11.996 8.209 1.00 81.00 186 LYS A O 1
ATOM 1541 N N . THR A 1 187 ? -4.294 -14.191 8.381 1.00 80.44 187 THR A N 1
ATOM 1542 C CA . THR A 1 187 ? -5.513 -14.105 9.199 1.00 80.44 187 THR A CA 1
ATOM 1543 C C . THR A 1 187 ? -5.255 -13.884 10.692 1.00 80.44 187 THR A C 1
ATOM 1545 O O . THR A 1 187 ? -6.194 -13.662 11.450 1.00 80.44 187 THR A O 1
ATOM 1548 N N . LYS A 1 188 ? -4.000 -13.945 11.156 1.00 89.44 188 LYS A N 1
ATOM 1549 C CA . LYS A 1 188 ? -3.681 -13.757 12.577 1.00 89.44 188 LYS A CA 1
ATOM 1550 C C . LYS A 1 188 ? -3.487 -12.280 12.891 1.00 89.44 188 LYS A C 1
ATOM 1552 O O . LYS A 1 188 ? -2.698 -11.612 12.229 1.00 89.44 188 LYS A O 1
ATOM 1557 N N . VAL A 1 189 ? -4.154 -11.813 13.942 1.00 93.69 189 VAL A N 1
ATOM 1558 C CA . VAL A 1 189 ? -4.013 -10.463 14.498 1.00 93.69 189 VAL A CA 1
ATOM 1559 C C . VAL A 1 189 ? -3.479 -10.600 15.922 1.00 93.69 189 VAL A C 1
ATOM 1561 O O . VAL A 1 189 ? -4.089 -11.284 16.741 1.00 93.69 189 VAL A O 1
ATOM 1564 N N . GLN A 1 190 ? -2.333 -9.987 16.211 1.00 94.25 190 GLN A N 1
ATOM 1565 C CA . GLN A 1 190 ? -1.681 -10.047 17.520 1.00 94.25 190 GLN A CA 1
ATOM 1566 C C . GLN A 1 190 ? -1.379 -8.639 18.023 1.00 94.25 190 GLN A C 1
ATOM 1568 O O . GLN A 1 190 ? -0.785 -7.845 17.302 1.00 94.25 190 GLN A O 1
ATOM 1573 N N . GLU A 1 191 ? -1.738 -8.331 19.266 1.00 94.12 191 GLU A N 1
ATOM 1574 C CA . GLU A 1 191 ? -1.382 -7.048 19.875 1.00 94.12 191 GLU A CA 1
ATOM 1575 C C . GLU A 1 191 ? 0.132 -6.942 20.121 1.00 94.12 191 GLU A C 1
ATOM 1577 O O . GLU A 1 191 ? 0.787 -7.896 20.547 1.00 94.12 191 GLU A O 1
ATOM 1582 N N . ILE A 1 192 ? 0.689 -5.770 19.821 1.00 91.06 192 ILE A N 1
ATOM 1583 C CA . ILE A 1 192 ? 2.104 -5.443 19.968 1.00 91.06 192 ILE A CA 1
ATOM 1584 C C . ILE A 1 192 ? 2.305 -4.718 21.298 1.00 91.06 192 ILE A C 1
ATOM 1586 O O . ILE A 1 192 ? 1.740 -3.644 21.516 1.00 91.06 192 ILE A O 1
ATOM 1590 N N . ASP A 1 193 ? 3.199 -5.233 22.145 1.00 87.44 193 ASP A N 1
ATOM 1591 C CA . ASP A 1 193 ? 3.690 -4.470 23.292 1.00 87.44 193 ASP A CA 1
ATOM 1592 C C . ASP A 1 193 ? 4.652 -3.371 22.820 1.00 87.44 193 ASP A C 1
ATOM 1594 O O . ASP A 1 193 ? 5.805 -3.618 22.455 1.00 87.44 193 ASP A O 1
ATOM 1598 N N . LYS A 1 194 ? 4.186 -2.123 22.862 1.00 83.88 194 LYS A N 1
ATOM 1599 C CA . LYS A 1 194 ? 4.947 -0.946 22.421 1.00 83.88 194 LYS A CA 1
ATOM 1600 C C . LYS A 1 194 ? 6.209 -0.690 23.237 1.00 83.88 194 LYS A C 1
ATOM 1602 O O . LYS A 1 194 ? 7.113 -0.020 22.737 1.00 83.88 194 LYS A O 1
ATOM 1607 N N . ASN A 1 195 ? 6.315 -1.212 24.458 1.00 79.62 195 ASN A N 1
ATOM 1608 C CA . ASN A 1 195 ? 7.527 -1.047 25.259 1.00 79.62 195 ASN A CA 1
ATOM 1609 C C . ASN A 1 195 ? 8.716 -1.798 24.650 1.00 79.62 195 ASN A C 1
ATOM 1611 O O . ASN A 1 195 ? 9.842 -1.308 24.712 1.00 79.62 195 ASN A O 1
ATOM 1615 N N . THR A 1 196 ? 8.463 -2.914 23.962 1.00 74.25 196 THR A N 1
ATOM 1616 C CA . THR A 1 196 ? 9.502 -3.690 23.265 1.00 74.25 196 THR A CA 1
ATOM 1617 C C . THR A 1 196 ? 10.087 -2.960 22.050 1.00 74.25 196 THR A C 1
ATOM 1619 O O . THR A 1 196 ? 11.226 -3.208 21.659 1.00 74.25 196 THR A O 1
ATOM 1622 N N . LEU A 1 197 ? 9.353 -1.992 21.486 1.00 69.62 197 LEU A N 1
ATOM 1623 C CA . LEU A 1 197 ? 9.779 -1.208 20.324 1.00 69.62 197 LEU A CA 1
ATOM 1624 C C . LEU A 1 197 ? 10.649 0.004 20.680 1.00 69.62 197 LEU A C 1
ATOM 1626 O O . LEU A 1 197 ? 11.171 0.650 19.773 1.00 69.62 197 LEU A O 1
ATOM 1630 N N . LYS A 1 198 ? 10.821 0.354 21.961 1.00 59.09 198 LYS A N 1
ATOM 1631 C CA . LYS A 1 198 ? 11.670 1.490 22.379 1.00 59.09 198 LYS A CA 1
ATOM 1632 C C . LYS A 1 198 ? 13.173 1.176 22.334 1.00 59.09 198 LYS A C 1
ATOM 1634 O O . LYS A 1 198 ? 13.970 2.105 22.344 1.00 59.09 198 LYS A O 1
ATOM 1639 N N . CYS A 1 199 ? 13.549 -0.099 22.232 1.00 39.22 199 CYS A N 1
ATOM 1640 C CA . CYS A 1 199 ? 14.937 -0.568 22.331 1.00 39.22 199 CYS A CA 1
ATOM 1641 C C . CYS A 1 199 ? 15.707 -0.643 20.995 1.00 39.22 199 CYS A C 1
ATOM 1643 O O . CYS A 1 199 ? 16.842 -1.113 20.990 1.00 39.22 199 CYS A O 1
ATOM 1645 N N . PHE A 1 200 ? 15.112 -0.203 19.882 1.00 40.25 200 PHE A N 1
ATOM 1646 C CA . PHE A 1 200 ? 15.699 -0.250 18.533 1.00 40.25 200 PHE A CA 1
ATOM 1647 C C . PHE A 1 200 ? 15.809 1.132 17.891 1.00 40.25 200 PHE A C 1
ATOM 1649 O O . PHE A 1 200 ? 15.003 2.021 18.255 1.00 40.25 200 PHE A O 1
#

Secondary structure (DSSP, 8-state):
---EEEE-TBTTTBSS-HHHHHHHHTTGGGSHHHHHHHHHHHHHHHTT--HHHHHHHHHHHHHHHHHHHTTS-HHHHHHHHHHHHTTB-HHHHHHHHHH-SEEEEEEEEEHHHHHHHHTTT-SSEEEEEE-GGG-TT---S-THHHHHHHHHHHGGGGTT--EEEES-GGGHHHHHHSSSEEEEETTEEEE--GGGGGG-

pLDDT: mean 90.52, std 9.66, range [39.22, 98.0]

Radius of gyration: 16.81 Å; Cα contacts (8 Å, |Δi|>4): 283; chains: 1; bounding box: 45×31×45 Å

Solvent-accessible surface area (backbone atoms only — not comparable to full-atom values): 10924 Å² total; per-residue (Å²): 133,83,37,36,36,36,29,31,39,58,33,29,44,25,62,47,52,61,67,64,50,50,34,60,74,72,48,50,63,71,39,68,66,41,36,51,30,46,54,52,34,49,49,33,58,76,67,70,48,55,70,67,61,41,48,53,34,45,26,54,28,51,53,48,49,51,56,53,60,73,66,49,56,67,72,58,52,52,51,50,34,57,55,47,48,78,38,48,27,62,64,56,44,48,53,46,62,77,67,32,74,36,36,38,38,47,22,67,49,53,36,71,57,50,51,68,42,41,63,91,68,50,93,49,71,47,80,50,39,32,56,85,91,51,61,92,76,59,68,58,26,51,52,68,41,39,49,56,52,47,48,71,73,49,45,76,72,62,74,75,56,33,32,33,41,27,57,51,78,72,43,44,67,52,46,73,70,30,73,48,29,30,44,26,57,62,82,46,76,42,80,53,68,66,76,72,62,68,82,112

Sequence (200 aa):
MQNIAVVDFDRTILNVDSLKYILIKEKLYLDPMLFAFGALLFGNIAFNRTKQKQLFVRNLFKKRLLLLINRLDKRKFDKYVEYFKNHLNHDLLRILNENYSKIFIVSASEATLIENVVSLQLNTFAVIANNMKHLENFETCWGINKVKFLQHKAGDEISLAFDVFTDSLDDRPLIMMSNRAFLVNKTKVQEIDKNTLKCF

Mean predicted aligned error: 4.56 Å

Nearest PDB structures (foldseek):
  1y8a-assembly1_A  TM=5.610E-01  e=2.224E-02  Archaeoglobus fulgidus DSM 4304

Foldseek 3Di:
DAAEEEEEVACFQFVHHLLVVCCVVVVVCPPPQLVVLVVLLVVCVVVVHDPVSNQVSVLSNLLSSVVVVVPDDPVVLVVSLVVRLVRGLLLVLVVCQVPGPEYEHQYLDEQVSRCSNCVVRHDHYDYQAFYPVPSVPGGGRFQVNSVVSCCVPCPCVVVPAHEYEEQDCSNVVVCVSHPWYWHDRRNDTHTDDNVVVVPD